Protein AF-A0A1X7IQ53-F1 (afdb_monomer_lite)

Secondary structure (DSSP, 8-state):
------------PPPPP-------PPP-----PPP-PPPP---------------------THHHHHHHHHHHHHHHHHTT--TT-----EETTEEGGG-SSSSTT-HHHHHHSPPHHHHHHHHHHHHHHHHHHHHHHHT--EEEES-SSEEEEEEPTTSSEEEEEEEE--EEEESS----HHHHHHHHHHHHHHHHHTT-EEEEETT-GGG--SHHHHHHHHHHHS-SSGGG-SEEEEEEEE-SSSEEEEEEEEE-GGG-SSSHHHHHHHHHHHHH-S-SSEEEEEEEEEEE--GGGHHHHHHHHTTTTT-PPPP-

pLDDT: mean 79.31, std 23.59, range [27.45, 98.38]

Sequence (317 aa):
MRDDTSPAHDDEAPGIPDYGTPGGTPPRVGGPAYGSPRQARTVSDAPGQALETEPGDDEGGLAGFLDAVQDRAQAVLSDLGIGPDDDLPTVSDGVDWSLYPGTRAGDAEFVLAALSQEEVIERNEALLARLRDAITPQFGLSWGLFGEIPRIDSELNDWGGESLLETCTTGTWRSTAKLTNPLVKMQLVDLVTGLLQAEGFHDVTLRNDPAHASGAAALAAVEHEFGGMTLRDQVVWSLVARESVHSRSEFELTIIELKHDRTGRFLEAARARAELRGGPMSSVDLEIVSRGTLPAELEDEFRDRARRYDDREPPAP

Radius of gyration: 29.45 Å; chains: 1; bounding box: 104×83×60 Å

Structure (mmCIF, N/CA/C/O backbone):
data_AF-A0A1X7IQ53-F1
#
_entry.id   AF-A0A1X7IQ53-F1
#
loop_
_atom_site.group_PDB
_atom_site.id
_atom_site.type_symbol
_atom_site.label_atom_id
_atom_site.label_alt_id
_atom_site.label_comp_id
_atom_site.label_asym_id
_atom_site.label_entity_id
_atom_site.label_seq_id
_atom_site.pdbx_PDB_ins_code
_atom_site.Cartn_x
_atom_site.Cartn_y
_atom_site.Cartn_z
_atom_site.occupancy
_atom_site.B_iso_or_equiv
_atom_site.auth_seq_id
_atom_site.auth_comp_id
_atom_site.auth_asym_id
_atom_site.auth_atom_id
_atom_site.pdbx_PDB_model_num
ATOM 1 N N . MET A 1 1 ? -63.880 -38.809 10.564 1.00 40.03 1 MET A N 1
ATOM 2 C CA . MET A 1 1 ? -63.386 -39.550 9.383 1.00 40.03 1 MET A CA 1
ATOM 3 C C . MET A 1 1 ? -62.248 -38.700 8.835 1.00 40.03 1 MET A C 1
ATOM 5 O O . MET A 1 1 ? -62.552 -37.577 8.466 1.00 40.03 1 MET A O 1
ATOM 9 N N . ARG A 1 2 ? -60.967 -38.979 9.148 1.00 38.56 2 ARG A N 1
ATOM 10 C CA . ARG A 1 2 ? -60.080 -40.039 8.584 1.00 38.56 2 ARG A CA 1
ATOM 11 C C . ARG A 1 2 ? -59.989 -39.898 7.057 1.00 38.56 2 ARG A C 1
ATOM 13 O O . ARG A 1 2 ? -61.052 -39.844 6.453 1.00 38.56 2 ARG A O 1
ATOM 20 N N . ASP A 1 3 ? -58.847 -39.755 6.386 1.00 45.34 3 ASP A N 1
ATOM 21 C CA . ASP A 1 3 ? -57.417 -40.066 6.633 1.00 45.34 3 ASP A CA 1
ATOM 22 C C . ASP A 1 3 ? -56.559 -38.932 6.006 1.00 45.34 3 ASP A C 1
ATOM 24 O O . ASP A 1 3 ? -57.050 -38.235 5.122 1.00 45.34 3 ASP A O 1
ATOM 28 N N . ASP A 1 4 ? -55.381 -38.516 6.480 1.00 45.44 4 ASP A N 1
ATOM 29 C CA . ASP A 1 4 ? -54.102 -39.199 6.764 1.00 45.44 4 ASP A CA 1
ATOM 30 C C . ASP A 1 4 ? -53.407 -39.787 5.522 1.00 45.44 4 ASP A C 1
ATOM 32 O O . ASP A 1 4 ? -53.861 -40.789 4.978 1.00 45.44 4 ASP A O 1
ATOM 36 N N . THR A 1 5 ? -52.326 -39.141 5.057 1.00 54.09 5 THR A N 1
ATOM 37 C CA . THR A 1 5 ? -51.072 -39.773 4.581 1.00 54.09 5 THR A CA 1
ATOM 38 C C . THR A 1 5 ? -50.101 -38.735 4.006 1.00 54.09 5 THR A C 1
ATOM 40 O O . THR A 1 5 ? -50.242 -38.246 2.886 1.00 54.09 5 THR A O 1
ATOM 43 N N . SER A 1 6 ? -49.070 -38.435 4.795 1.00 47.47 6 SER A N 1
ATOM 44 C CA . SER A 1 6 ? -47.770 -37.940 4.327 1.00 47.47 6 SER A CA 1
ATOM 45 C C . SER A 1 6 ? -46.993 -39.050 3.603 1.00 47.47 6 SER A C 1
ATOM 47 O O . SER A 1 6 ? -47.206 -40.228 3.900 1.00 47.47 6 SER A O 1
ATOM 49 N N . PRO A 1 7 ? -45.973 -38.697 2.805 1.00 58.66 7 PRO A N 1
ATOM 50 C CA . PRO A 1 7 ? -44.750 -39.482 2.765 1.00 58.66 7 PRO A CA 1
ATOM 51 C C . PRO A 1 7 ? -43.566 -38.687 3.325 1.00 58.66 7 PRO A C 1
ATOM 53 O O . PRO A 1 7 ? -43.337 -37.526 2.987 1.00 58.66 7 PRO A O 1
ATOM 56 N N . ALA A 1 8 ? -42.845 -39.366 4.213 1.00 42.28 8 ALA A N 1
ATOM 57 C CA . ALA A 1 8 ? -41.529 -39.011 4.709 1.00 42.28 8 ALA A CA 1
ATOM 58 C C . ALA A 1 8 ? -40.503 -39.024 3.566 1.00 42.28 8 ALA A C 1
ATOM 60 O O . ALA A 1 8 ? -40.549 -39.901 2.705 1.00 42.28 8 ALA A O 1
ATOM 61 N N . HIS A 1 9 ? -39.570 -38.074 3.593 1.00 43.56 9 HIS A N 1
ATOM 62 C CA . HIS A 1 9 ? -38.286 -38.216 2.923 1.00 43.56 9 HIS A CA 1
ATOM 63 C C . HIS A 1 9 ? -37.199 -38.209 3.989 1.00 43.56 9 HIS A C 1
ATOM 65 O O . HIS A 1 9 ? -37.160 -37.320 4.839 1.00 43.56 9 HIS A O 1
ATOM 71 N N . ASP A 1 10 ? -36.408 -39.273 3.938 1.00 44.69 10 ASP A N 1
ATOM 72 C CA . ASP A 1 10 ? -35.379 -39.653 4.884 1.00 44.69 10 ASP A CA 1
ATOM 73 C C . ASP A 1 10 ? -34.223 -38.651 4.952 1.00 44.69 10 ASP A C 1
ATOM 75 O O . ASP A 1 10 ? -33.751 -38.123 3.942 1.00 44.69 10 ASP A O 1
ATOM 79 N N . ASP A 1 11 ? -33.771 -38.452 6.189 1.00 43.00 11 ASP A N 1
ATOM 80 C CA . ASP A 1 11 ? -32.468 -37.928 6.568 1.00 43.00 11 ASP A CA 1
ATOM 81 C C . ASP A 1 11 ? -31.350 -38.803 5.982 1.00 43.00 11 ASP A C 1
ATOM 83 O O . ASP A 1 11 ? -31.200 -39.968 6.355 1.00 43.00 11 ASP A O 1
ATOM 87 N N . GLU A 1 12 ? -30.491 -38.220 5.149 1.00 39.28 12 GLU A N 1
ATOM 88 C CA . GLU A 1 12 ? -29.161 -38.768 4.886 1.00 39.28 12 GLU A CA 1
ATOM 89 C C . GLU A 1 12 ? -28.129 -37.657 5.103 1.00 39.28 12 GLU A C 1
ATOM 91 O O . GLU A 1 12 ? -27.833 -36.836 4.234 1.00 39.28 12 GLU A O 1
ATOM 96 N N . ALA A 1 13 ? -27.631 -37.584 6.338 1.00 43.84 13 ALA A N 1
ATOM 97 C CA . ALA A 1 13 ? -26.520 -36.724 6.712 1.00 43.84 13 ALA A CA 1
ATOM 98 C C . ALA A 1 13 ? -25.220 -37.264 6.082 1.00 43.84 13 ALA A C 1
ATOM 100 O O . ALA A 1 13 ? -24.880 -38.429 6.308 1.00 43.84 13 ALA A O 1
ATOM 101 N N . PRO A 1 14 ? -24.451 -36.455 5.332 1.00 48.00 14 PRO A N 1
ATOM 102 C CA . PRO A 1 14 ? -23.149 -36.882 4.840 1.00 48.00 14 PRO A CA 1
ATOM 103 C C . PRO A 1 14 ? -22.160 -37.021 6.007 1.00 48.00 14 PRO A C 1
ATOM 105 O O . PRO A 1 14 ? -21.939 -36.088 6.781 1.00 48.00 14 PRO A O 1
ATOM 108 N N . GLY A 1 15 ? -21.582 -38.218 6.130 1.00 37.12 15 GLY A N 1
ATOM 109 C CA . GLY A 1 15 ? -20.617 -38.587 7.160 1.00 37.12 15 GLY A CA 1
ATOM 110 C C . GLY A 1 15 ? -19.381 -37.685 7.168 1.00 37.12 15 GLY A C 1
ATOM 111 O O . GLY A 1 15 ? -18.729 -37.476 6.147 1.00 37.12 15 GLY A O 1
ATOM 112 N N . ILE A 1 16 ? -19.061 -37.175 8.355 1.00 42.59 16 ILE A N 1
ATOM 113 C CA . ILE A 1 16 ? -17.851 -36.407 8.646 1.00 42.59 16 ILE A CA 1
ATOM 114 C C . ILE A 1 16 ? -16.653 -37.374 8.636 1.00 42.59 16 ILE A C 1
ATOM 116 O O . ILE A 1 16 ? -16.686 -38.362 9.374 1.00 42.59 16 ILE A O 1
ATOM 120 N N . PRO A 1 17 ? -15.593 -37.127 7.847 1.00 42.59 17 PRO A N 1
ATOM 121 C CA . PRO A 1 17 ? -14.368 -37.907 7.947 1.00 42.59 17 PRO A CA 1
ATOM 122 C C . PRO A 1 17 ? -13.623 -37.598 9.255 1.00 42.59 17 PRO A C 1
ATOM 124 O O . PRO A 1 17 ? -13.268 -36.455 9.545 1.00 42.59 17 PRO A O 1
ATOM 127 N N . ASP A 1 18 ? -13.397 -38.661 10.026 1.00 38.88 18 ASP A N 1
ATOM 128 C CA . ASP A 1 18 ? -12.567 -38.731 11.227 1.00 38.88 18 ASP A CA 1
ATOM 129 C C . ASP A 1 18 ? -11.087 -38.549 10.851 1.00 38.88 18 ASP A C 1
ATOM 131 O O . ASP A 1 18 ? -10.442 -39.460 10.324 1.00 38.88 18 ASP A O 1
ATOM 135 N N . TYR A 1 19 ? -10.553 -37.348 11.077 1.00 44.59 19 TYR A N 1
ATOM 136 C CA . TYR A 1 19 ? -9.120 -37.084 10.987 1.00 44.59 19 TYR A CA 1
ATOM 137 C C . TYR A 1 19 ? -8.514 -37.154 12.385 1.00 44.59 19 TYR A C 1
ATOM 139 O O . TYR A 1 19 ? -8.644 -36.240 13.200 1.00 44.59 19 TYR A O 1
ATOM 147 N N . GLY A 1 20 ? -7.852 -38.281 12.639 1.00 33.09 20 GLY A N 1
ATOM 148 C CA . GLY A 1 20 ? -7.190 -38.589 13.893 1.00 33.09 20 GLY A CA 1
ATOM 149 C C . GLY A 1 20 ? -6.119 -37.575 14.297 1.00 33.09 20 GLY A C 1
ATOM 150 O O . GLY A 1 20 ? -5.392 -37.018 13.478 1.00 33.09 20 GLY A O 1
ATOM 151 N N . THR A 1 21 ? -6.015 -37.395 15.607 1.00 39.34 21 THR A N 1
ATOM 152 C CA . THR A 1 21 ? -5.023 -36.593 16.320 1.00 39.34 21 THR A CA 1
ATOM 153 C C . THR A 1 21 ? -3.637 -37.250 16.285 1.00 39.34 21 THR A C 1
ATOM 155 O O . THR A 1 21 ? -3.485 -38.350 16.823 1.00 39.34 21 THR A O 1
ATOM 158 N N . PRO A 1 22 ? -2.582 -36.573 15.795 1.00 41.97 22 PRO A N 1
ATOM 159 C CA . PRO A 1 22 ? -1.209 -36.950 16.097 1.00 41.97 22 PRO A CA 1
ATOM 160 C C . PRO A 1 22 ? -0.656 -36.006 17.169 1.00 41.97 22 PRO A C 1
ATOM 162 O O . PRO A 1 22 ? -0.272 -34.868 16.905 1.00 41.97 22 PRO A O 1
ATOM 165 N N . GLY A 1 23 ? -0.618 -36.500 18.406 1.00 33.19 23 GLY A N 1
ATOM 166 C CA . GLY A 1 23 ? 0.230 -35.946 19.452 1.00 33.19 23 GLY A CA 1
ATOM 167 C C . GLY A 1 23 ? 1.696 -36.271 19.164 1.00 33.19 23 GLY A C 1
ATOM 168 O O . GLY A 1 23 ? 2.040 -37.414 18.872 1.00 33.19 23 GLY A O 1
ATOM 169 N N . GLY A 1 24 ? 2.564 -35.269 19.266 1.00 33.00 24 GLY A N 1
ATOM 170 C CA . GLY A 1 24 ? 4.005 -35.452 19.140 1.00 33.00 24 GLY A CA 1
ATOM 171 C C . GLY A 1 24 ? 4.744 -34.126 19.221 1.00 33.00 24 GLY A C 1
ATOM 172 O O . GLY A 1 24 ? 4.886 -33.429 18.225 1.00 33.00 24 GLY A O 1
ATOM 173 N N . THR A 1 25 ? 5.211 -33.773 20.415 1.00 37.38 25 THR A N 1
ATOM 174 C CA . THR A 1 25 ? 6.108 -32.636 20.653 1.00 37.38 25 THR A CA 1
ATOM 175 C C . THR A 1 25 ? 7.487 -32.940 20.055 1.00 37.38 25 THR A C 1
ATOM 177 O O . THR A 1 25 ? 8.111 -33.911 20.494 1.00 37.38 25 THR A O 1
ATOM 180 N N . PRO A 1 26 ? 8.021 -32.147 19.108 1.00 44.09 26 PRO A N 1
ATOM 181 C CA . PRO A 1 26 ? 9.407 -32.304 18.693 1.00 44.09 26 PRO A CA 1
ATOM 182 C C . PRO A 1 26 ? 10.374 -31.665 19.716 1.00 44.09 26 PRO A C 1
ATOM 184 O O . PRO A 1 26 ? 10.038 -30.671 20.369 1.00 44.09 26 PRO A O 1
ATOM 187 N N . PRO A 1 27 ? 11.576 -32.242 19.896 1.00 36.31 27 PRO A N 1
ATOM 188 C CA . PRO A 1 27 ? 12.538 -31.833 20.914 1.00 36.31 27 PRO A CA 1
ATOM 189 C C . PRO A 1 27 ? 13.219 -30.495 20.592 1.00 36.31 27 PRO A C 1
ATOM 191 O O . PRO A 1 27 ? 13.555 -30.200 19.447 1.00 36.31 27 PRO A O 1
ATOM 194 N N . ARG A 1 28 ? 13.497 -29.716 21.648 1.00 33.28 28 ARG A N 1
ATOM 195 C CA . ARG A 1 28 ? 14.383 -28.542 21.618 1.00 33.28 28 ARG A CA 1
ATOM 196 C C . ARG A 1 28 ? 15.786 -28.960 21.172 1.00 33.28 28 ARG A C 1
ATOM 198 O O . ARG A 1 28 ? 16.499 -29.618 21.927 1.00 33.28 28 ARG A O 1
ATOM 205 N N . VAL A 1 29 ? 16.192 -28.517 19.988 1.00 35.97 29 VAL A N 1
ATOM 206 C CA . VAL A 1 29 ? 17.592 -28.533 19.554 1.00 35.97 29 VAL A CA 1
ATOM 207 C C . VAL A 1 29 ? 18.213 -27.195 19.939 1.00 35.97 29 VAL A C 1
ATOM 209 O O . VAL A 1 29 ? 17.756 -26.138 19.512 1.00 35.97 29 VAL A O 1
ATOM 212 N N . GLY A 1 30 ? 19.213 -27.254 20.816 1.00 29.84 30 GLY A N 1
ATOM 213 C CA . GLY A 1 30 ? 20.001 -26.109 21.251 1.00 29.84 30 GLY A CA 1
ATOM 214 C C . GLY A 1 30 ? 21.278 -25.929 20.432 1.00 29.84 30 GLY A C 1
ATOM 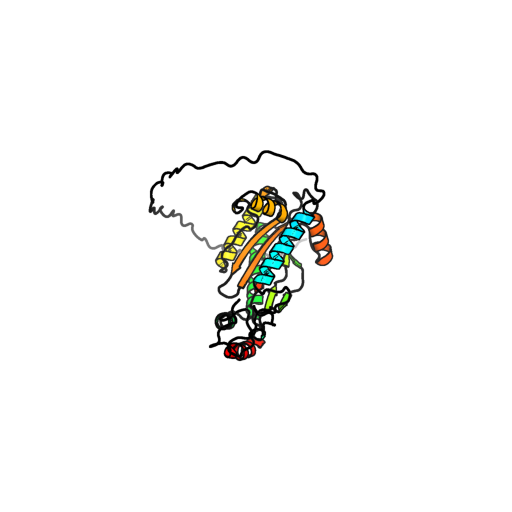215 O O . GLY A 1 30 ? 21.874 -26.898 19.967 1.00 29.84 30 GLY A O 1
ATOM 216 N N . GLY A 1 31 ? 21.718 -24.674 20.348 1.00 28.36 31 GLY A N 1
ATOM 217 C CA . GLY A 1 31 ? 23.075 -24.262 19.987 1.00 28.36 31 GLY A CA 1
ATOM 218 C C . GLY A 1 31 ? 23.109 -22.851 19.377 1.00 28.36 31 GLY A C 1
ATOM 219 O O . GLY A 1 31 ? 22.110 -22.437 18.798 1.00 28.36 31 GLY A O 1
ATOM 220 N N . PRO A 1 32 ? 24.237 -22.120 19.424 1.00 35.44 32 PRO A N 1
ATOM 221 C CA . PRO A 1 32 ? 25.264 -22.046 20.458 1.00 35.44 32 PRO A CA 1
ATOM 222 C C . PRO A 1 32 ? 25.208 -20.708 21.226 1.00 35.44 32 PRO A C 1
ATOM 224 O O . PRO A 1 32 ? 24.839 -19.660 20.701 1.00 35.44 32 PRO A O 1
ATOM 227 N N . ALA A 1 33 ? 25.643 -20.748 22.484 1.00 32.28 33 ALA A N 1
ATOM 228 C CA . ALA A 1 33 ? 25.953 -19.565 23.273 1.00 32.28 33 ALA A CA 1
ATOM 229 C C . ALA A 1 33 ? 27.280 -18.953 22.794 1.00 32.28 33 ALA A C 1
ATOM 231 O O . ALA A 1 33 ? 28.315 -19.618 22.854 1.00 32.28 33 ALA A O 1
ATOM 232 N N . TYR A 1 34 ? 27.261 -17.687 22.377 1.00 34.66 34 TYR A N 1
ATOM 233 C CA . TYR A 1 34 ? 28.472 -16.874 22.259 1.00 34.66 34 TYR A CA 1
ATOM 234 C C . TYR A 1 34 ? 28.563 -15.891 23.426 1.00 34.66 34 TYR A C 1
ATOM 236 O O . TYR A 1 34 ? 27.590 -15.251 23.819 1.00 34.66 34 TYR A O 1
ATOM 244 N N . GLY A 1 35 ? 29.748 -15.874 24.031 1.00 31.47 35 GLY A N 1
ATOM 245 C CA . GLY A 1 35 ? 30.027 -15.293 25.333 1.00 31.47 35 GLY A CA 1
ATOM 246 C C . GLY A 1 35 ? 30.229 -13.778 25.354 1.00 31.47 35 GLY A C 1
ATOM 247 O O . GLY A 1 35 ? 30.802 -13.201 24.441 1.00 31.47 35 GLY A O 1
ATOM 248 N N . SER A 1 36 ? 29.799 -13.215 26.484 1.00 33.09 36 SER A N 1
ATOM 249 C CA . SER A 1 36 ? 30.524 -12.336 27.417 1.00 33.09 36 SER A CA 1
ATOM 250 C C . SER A 1 36 ? 31.151 -10.998 26.958 1.00 33.09 36 SER A C 1
ATOM 252 O O . SER A 1 36 ? 31.597 -10.824 25.830 1.00 33.09 36 SER A O 1
ATOM 254 N N . PRO A 1 37 ? 31.195 -10.015 27.882 1.00 31.98 37 PRO A N 1
ATOM 255 C CA . PRO A 1 37 ? 31.095 -8.591 27.581 1.00 31.98 37 PRO A CA 1
ATOM 256 C C . PRO A 1 37 ? 32.462 -7.933 27.368 1.00 31.98 37 PRO A C 1
ATOM 258 O O . PRO A 1 37 ? 33.433 -8.252 28.057 1.00 31.98 37 PRO A O 1
ATOM 261 N N . ARG A 1 38 ? 32.532 -6.935 26.479 1.00 29.03 38 ARG A N 1
ATOM 262 C CA . ARG A 1 38 ? 33.675 -6.016 26.448 1.00 29.03 38 ARG A CA 1
ATOM 263 C C . ARG A 1 38 ? 33.462 -4.871 27.431 1.00 29.03 38 ARG A C 1
ATOM 265 O O . ARG A 1 38 ? 32.500 -4.117 27.345 1.00 29.03 38 ARG A O 1
ATOM 272 N N . GLN A 1 39 ? 34.402 -4.799 28.366 1.00 30.09 39 GLN A N 1
ATOM 273 C CA . GLN A 1 39 ? 34.578 -3.746 29.351 1.00 30.09 39 GLN A CA 1
ATOM 274 C C . GLN A 1 39 ? 34.923 -2.395 28.718 1.00 30.09 39 GLN A C 1
ATOM 276 O O . GLN A 1 39 ? 35.483 -2.302 27.625 1.00 30.09 39 GLN A O 1
ATOM 281 N N . ALA A 1 40 ? 34.603 -1.371 29.504 1.00 29.61 40 ALA A N 1
ATOM 282 C CA . ALA A 1 40 ? 34.841 0.043 29.305 1.00 29.61 40 ALA A CA 1
ATOM 283 C C . ALA A 1 40 ? 36.289 0.406 28.939 1.00 29.61 40 ALA A C 1
ATOM 285 O O . ALA A 1 40 ? 37.254 -0.132 29.483 1.00 29.61 40 ALA A O 1
ATOM 286 N N . ARG A 1 41 ? 36.418 1.437 28.100 1.00 28.17 41 ARG A N 1
ATOM 287 C CA . ARG A 1 41 ? 37.576 2.331 28.091 1.00 28.17 41 ARG A CA 1
ATOM 288 C C . ARG A 1 41 ? 37.103 3.743 28.405 1.00 28.17 41 ARG A C 1
ATOM 290 O O . ARG A 1 41 ? 36.504 4.411 27.574 1.00 28.17 41 ARG A O 1
ATOM 297 N N . THR A 1 42 ? 37.392 4.164 29.626 1.00 31.62 42 THR A N 1
ATOM 298 C CA . THR A 1 42 ? 37.561 5.560 30.021 1.00 31.62 42 THR A CA 1
ATOM 299 C C . THR A 1 42 ? 38.809 6.128 29.347 1.00 31.62 42 THR A C 1
ATOM 301 O O . THR A 1 42 ? 39.878 5.527 29.467 1.00 31.62 42 THR A O 1
ATOM 304 N N . VAL A 1 43 ? 38.700 7.299 28.721 1.00 32.53 43 VAL A N 1
ATOM 305 C CA . VAL A 1 43 ? 39.807 8.258 28.614 1.00 32.53 43 VAL A CA 1
ATOM 306 C C . VAL A 1 43 ? 39.243 9.640 28.929 1.00 32.53 43 VAL A C 1
ATOM 308 O O . VAL A 1 43 ? 38.193 10.028 28.424 1.00 32.53 43 VAL A O 1
ATOM 311 N N . SER A 1 44 ? 39.943 10.289 29.850 1.00 30.92 44 SER A N 1
ATOM 312 C CA . SER A 1 44 ? 39.666 11.553 30.519 1.00 30.92 44 SER A CA 1
ATOM 313 C C . SER A 1 44 ? 40.307 12.732 29.776 1.00 30.92 44 SER A C 1
ATOM 315 O O . SER A 1 44 ? 41.285 12.538 29.057 1.00 30.92 44 SER A O 1
ATOM 317 N N . ASP A 1 45 ? 39.780 13.922 30.073 1.00 27.45 45 ASP A N 1
ATOM 318 C CA . ASP A 1 45 ? 40.401 15.259 30.075 1.00 27.45 45 ASP A CA 1
ATOM 319 C C . ASP A 1 45 ? 40.881 15.914 28.769 1.00 27.45 45 ASP A C 1
ATOM 321 O O . ASP A 1 45 ? 41.915 15.561 28.207 1.00 27.45 45 ASP A O 1
ATOM 325 N N . ALA A 1 46 ? 40.218 17.016 28.384 1.00 28.97 46 ALA A N 1
ATOM 326 C CA . ALA A 1 46 ? 40.628 18.403 28.708 1.00 28.97 46 ALA A CA 1
ATOM 327 C C . ALA A 1 46 ? 39.828 19.430 27.854 1.00 28.97 46 ALA A C 1
ATOM 329 O O . ALA A 1 46 ? 39.187 19.043 26.880 1.00 28.97 46 ALA A O 1
ATOM 330 N N . PRO A 1 47 ? 39.938 20.750 28.101 1.00 36.31 47 PRO A N 1
ATOM 331 C CA . PRO A 1 47 ? 39.451 21.494 29.257 1.00 36.31 47 PRO A CA 1
ATOM 332 C C . PRO A 1 47 ? 38.330 22.484 28.869 1.00 36.31 47 PRO A C 1
ATOM 334 O O . PRO A 1 47 ? 38.125 22.818 27.704 1.00 36.31 47 PRO A O 1
ATOM 337 N N . GLY A 1 48 ? 37.612 22.970 29.883 1.00 32.28 48 GLY A N 1
ATOM 338 C CA . GLY A 1 48 ? 36.521 23.924 29.728 1.00 32.28 48 GLY A CA 1
ATOM 339 C C . GLY A 1 48 ? 36.956 25.300 29.223 1.00 32.28 48 GLY A C 1
ATOM 340 O O . GLY A 1 48 ? 38.019 25.812 29.576 1.00 32.28 48 GLY A O 1
ATOM 341 N N . GLN A 1 49 ? 36.067 25.924 28.457 1.00 31.08 49 GLN A N 1
ATOM 342 C CA . GLN A 1 49 ? 36.001 27.373 28.351 1.00 31.08 49 GLN A CA 1
ATOM 343 C C . GLN A 1 49 ? 34.653 27.831 28.893 1.00 31.08 49 GLN A C 1
ATOM 345 O O . GLN A 1 49 ? 33.593 27.474 28.385 1.00 31.08 49 GLN A O 1
ATOM 350 N N . ALA A 1 50 ? 34.742 28.579 29.987 1.00 31.00 50 ALA A N 1
ATOM 351 C CA . ALA A 1 50 ? 33.665 29.369 30.537 1.00 31.00 50 ALA A CA 1
ATOM 352 C C . ALA A 1 50 ? 33.358 30.528 29.581 1.00 31.00 50 ALA A C 1
ATOM 354 O O . ALA A 1 50 ? 34.270 31.236 29.154 1.00 31.00 50 ALA A O 1
ATOM 355 N N . LEU A 1 51 ? 32.079 30.735 29.291 1.00 32.97 51 LEU A N 1
ATOM 356 C CA . LEU A 1 51 ? 31.559 31.993 28.773 1.00 32.97 51 LEU A CA 1
ATOM 357 C C . LEU A 1 51 ? 30.483 32.454 29.754 1.00 32.97 51 LEU A C 1
ATOM 359 O O . LEU A 1 51 ? 29.356 31.965 29.738 1.00 32.97 51 LEU A O 1
ATOM 363 N N . GLU A 1 52 ? 30.877 33.349 30.656 1.00 30.55 52 GLU A N 1
ATOM 364 C CA . GLU A 1 52 ? 29.955 34.160 31.444 1.00 30.55 52 GLU A CA 1
ATOM 365 C C . GLU A 1 52 ? 29.626 35.445 30.664 1.00 30.55 52 GLU A C 1
ATOM 367 O O . GLU A 1 52 ? 30.535 36.202 30.335 1.00 30.55 52 GLU A O 1
ATOM 372 N N . THR A 1 5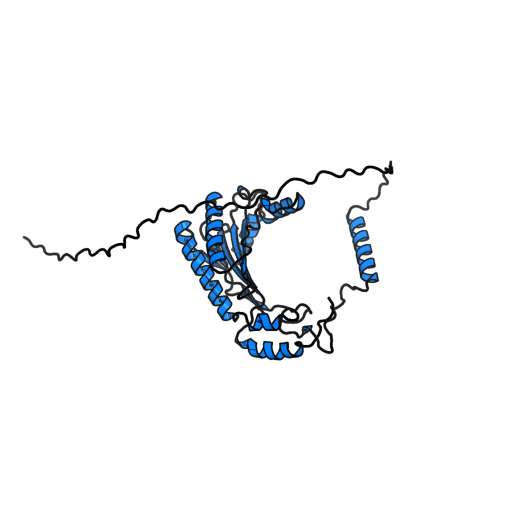3 ? 28.316 35.647 30.441 1.00 33.59 53 THR A N 1
ATOM 373 C CA . THR A 1 53 ? 27.527 36.910 30.398 1.00 33.59 53 THR A CA 1
ATOM 374 C C . THR A 1 53 ? 27.905 38.000 29.373 1.00 33.59 53 THR A C 1
ATOM 376 O O . THR A 1 53 ? 29.061 38.347 29.201 1.00 33.59 53 THR A O 1
ATOM 379 N N . GLU A 1 54 ? 26.965 38.586 28.622 1.00 31.95 54 GLU A N 1
ATOM 380 C CA . GLU A 1 54 ? 25.816 39.400 29.078 1.00 31.95 54 GLU A CA 1
ATOM 381 C C . GLU A 1 54 ? 24.626 39.376 28.077 1.00 31.95 54 GLU A C 1
ATOM 383 O O . GLU A 1 54 ? 24.825 39.037 26.908 1.00 31.95 54 GLU A O 1
ATOM 388 N N . PRO A 1 55 ? 23.394 39.747 28.497 1.00 39.22 55 PRO A N 1
ATOM 389 C CA . PRO A 1 55 ? 22.207 39.744 27.647 1.00 39.22 55 PRO A CA 1
ATOM 390 C C . PRO A 1 55 ? 22.090 41.064 26.870 1.00 39.22 55 PRO A C 1
ATOM 392 O O . PRO A 1 55 ? 21.844 42.120 27.449 1.00 39.22 55 PRO A O 1
ATOM 395 N N . GLY A 1 56 ? 22.270 40.998 25.553 1.00 32.91 56 GLY A N 1
ATOM 396 C CA . GLY A 1 56 ? 21.888 42.069 24.637 1.00 32.91 56 GLY A CA 1
ATOM 397 C C . GLY A 1 56 ? 20.457 41.850 24.163 1.00 32.91 56 GLY A C 1
ATOM 398 O O . GLY A 1 56 ? 20.148 40.794 23.614 1.00 32.91 56 GLY A O 1
ATOM 399 N N . ASP A 1 57 ? 19.599 42.835 24.407 1.00 46.78 57 ASP A N 1
ATOM 400 C CA . ASP A 1 57 ? 18.282 42.954 23.793 1.00 46.78 57 ASP A CA 1
ATOM 401 C C . ASP A 1 57 ? 18.433 42.996 22.263 1.00 46.78 57 ASP A C 1
ATOM 403 O O . ASP A 1 57 ? 18.866 44.007 21.719 1.00 46.78 57 ASP A O 1
ATOM 407 N N . ASP A 1 58 ? 18.068 41.915 21.572 1.00 42.38 58 ASP A N 1
ATOM 408 C CA . ASP A 1 58 ? 17.841 41.927 20.126 1.00 42.38 58 ASP A CA 1
ATOM 409 C C . ASP A 1 58 ? 16.500 41.242 19.831 1.00 42.38 58 ASP A C 1
ATOM 411 O O . ASP A 1 58 ? 16.336 40.024 19.949 1.00 42.38 58 ASP A O 1
ATOM 415 N N . GLU A 1 59 ? 15.517 42.056 19.439 1.00 44.50 59 GLU A N 1
ATOM 416 C CA . GLU A 1 59 ? 14.252 41.647 18.821 1.00 44.50 59 GLU A CA 1
ATOM 417 C C . GLU A 1 59 ? 14.504 41.077 17.410 1.00 44.50 59 GLU A C 1
ATOM 419 O O . GLU A 1 59 ? 14.049 41.599 16.397 1.00 44.50 59 GLU A O 1
ATOM 424 N N . GLY A 1 60 ? 15.243 39.973 17.347 1.00 45.28 60 GLY A N 1
ATOM 425 C CA . GLY A 1 60 ? 15.494 39.170 16.154 1.00 45.28 60 GLY A CA 1
ATOM 426 C C . GLY A 1 60 ? 15.182 37.708 16.447 1.00 45.28 60 GLY A C 1
ATOM 427 O O . GLY A 1 60 ? 16.041 36.841 16.311 1.00 45.28 60 GLY A O 1
ATOM 428 N N . GLY A 1 61 ? 13.968 37.442 16.945 1.00 43.41 61 GLY A N 1
ATOM 429 C CA . GLY A 1 61 ? 13.495 36.097 17.284 1.00 43.41 61 GLY A CA 1
ATOM 430 C C . GLY A 1 61 ? 13.606 35.124 16.108 1.00 43.41 61 GLY A C 1
ATOM 431 O O . GLY A 1 61 ? 13.680 35.566 14.969 1.00 43.41 61 GLY A O 1
ATOM 432 N N . LEU A 1 62 ? 13.607 33.818 16.415 1.00 48.00 62 LEU A N 1
ATOM 433 C CA . LEU A 1 62 ? 13.686 32.611 15.560 1.00 48.00 62 LEU A CA 1
ATOM 434 C C . LEU A 1 62 ? 13.620 32.797 14.025 1.00 48.00 62 LEU A C 1
ATOM 436 O O . LEU A 1 62 ? 14.413 32.186 13.324 1.00 48.00 62 LEU A O 1
ATOM 440 N N . ALA A 1 63 ? 12.717 33.628 13.505 1.00 47.72 63 ALA A N 1
ATOM 441 C CA . ALA A 1 63 ? 12.666 34.070 12.112 1.00 47.72 63 ALA A CA 1
ATOM 442 C C . ALA A 1 63 ? 13.996 34.648 11.580 1.00 47.72 63 ALA A C 1
ATOM 444 O O . ALA A 1 63 ? 14.446 34.211 10.532 1.00 47.72 63 ALA A O 1
ATOM 445 N N . GLY A 1 64 ? 14.679 35.543 12.306 1.00 51.84 64 GLY A N 1
ATOM 446 C CA . GLY A 1 64 ? 15.970 36.099 11.863 1.00 51.84 64 GLY A CA 1
ATOM 447 C C . GLY A 1 64 ? 17.103 35.065 11.865 1.00 51.84 64 GLY A C 1
ATOM 448 O O . GLY A 1 64 ? 18.013 35.119 11.041 1.00 51.84 64 GLY A O 1
ATOM 449 N N . PHE A 1 65 ? 17.020 34.075 12.760 1.00 58.69 65 PHE A N 1
ATOM 450 C CA . PHE A 1 65 ? 17.920 32.922 12.768 1.00 58.69 65 PHE A CA 1
ATOM 451 C C . PHE A 1 65 ? 17.622 31.962 11.607 1.00 58.69 65 PHE A C 1
ATOM 453 O O . PHE A 1 65 ? 18.555 31.471 10.979 1.00 58.69 65 PHE A O 1
ATOM 460 N N . LEU A 1 66 ? 16.346 31.714 11.296 1.00 59.22 66 LEU A N 1
ATOM 461 C CA . LEU A 1 66 ? 15.933 30.870 10.173 1.00 59.22 66 LEU A CA 1
ATOM 462 C C . LEU A 1 66 ? 16.287 31.508 8.825 1.00 59.22 66 LEU A C 1
ATOM 464 O O . LEU A 1 66 ? 16.841 30.806 7.987 1.00 59.22 66 LEU A O 1
ATOM 468 N N . ASP A 1 67 ? 16.093 32.818 8.661 1.00 59.53 67 ASP A N 1
ATOM 469 C CA . ASP A 1 67 ? 16.520 33.556 7.464 1.00 59.53 67 ASP A CA 1
ATOM 470 C C . ASP A 1 67 ? 18.043 33.502 7.299 1.00 59.53 67 ASP A C 1
ATOM 472 O O . ASP A 1 67 ? 18.536 33.177 6.226 1.00 59.53 67 ASP A O 1
ATOM 476 N N . ALA A 1 68 ? 18.817 33.703 8.372 1.00 63.34 68 ALA A N 1
ATOM 477 C CA . ALA A 1 68 ? 20.277 33.611 8.303 1.00 63.34 68 ALA A CA 1
ATOM 478 C C . ALA A 1 68 ? 20.782 32.183 8.014 1.00 63.34 68 ALA A C 1
ATOM 480 O O . ALA A 1 68 ? 21.814 32.004 7.362 1.00 63.34 68 ALA A O 1
ATOM 481 N N . VAL A 1 69 ? 20.080 31.154 8.500 1.00 66.62 69 VAL A N 1
ATOM 482 C CA . VAL A 1 69 ? 20.369 29.748 8.177 1.00 66.62 69 VAL A CA 1
ATOM 483 C C . VAL A 1 69 ? 20.007 29.446 6.725 1.00 66.62 69 VAL A C 1
ATOM 485 O O . VAL A 1 69 ? 20.776 28.769 6.046 1.00 66.62 69 VAL A O 1
ATOM 488 N N . GLN A 1 70 ? 18.888 29.976 6.236 1.00 64.50 70 GLN A N 1
ATOM 489 C CA . GLN A 1 70 ? 18.418 29.794 4.869 1.00 64.50 70 GLN A CA 1
ATOM 490 C C . GLN A 1 70 ? 19.315 30.522 3.863 1.00 64.50 70 GLN A C 1
ATOM 492 O O . GLN A 1 70 ? 19.744 29.901 2.897 1.00 64.50 70 GLN A O 1
ATOM 497 N N . ASP A 1 71 ? 19.719 31.762 4.134 1.00 65.56 71 ASP A N 1
ATOM 498 C CA . ASP A 1 71 ? 20.676 32.517 3.316 1.00 65.56 71 ASP A CA 1
ATOM 499 C C . ASP A 1 71 ? 22.042 31.830 3.265 1.00 65.56 71 ASP A C 1
ATOM 501 O O . ASP A 1 71 ? 22.703 31.795 2.227 1.00 65.56 71 ASP A O 1
ATOM 505 N N . ARG A 1 72 ? 22.475 31.232 4.380 1.00 61.88 72 ARG A N 1
ATOM 506 C CA . ARG A 1 72 ? 23.750 30.512 4.442 1.00 61.88 72 ARG A CA 1
ATOM 507 C C . ARG A 1 72 ? 23.680 29.148 3.759 1.00 61.88 72 ARG A C 1
ATOM 509 O O . ARG A 1 72 ? 24.659 28.753 3.134 1.00 61.88 72 ARG A O 1
ATOM 516 N N . ALA A 1 73 ? 22.546 28.455 3.835 1.00 57.41 73 ALA A N 1
ATOM 517 C CA . ALA A 1 73 ? 22.293 27.249 3.054 1.00 57.41 73 ALA A CA 1
ATOM 518 C C . ALA A 1 73 ? 22.245 27.577 1.555 1.00 57.41 73 ALA A C 1
ATOM 520 O O . ALA A 1 73 ? 22.920 26.918 0.772 1.00 57.41 73 ALA A O 1
ATOM 521 N N . GLN A 1 74 ? 21.559 28.655 1.170 1.00 55.75 74 GLN A N 1
ATOM 522 C CA . GLN A 1 74 ? 21.478 29.132 -0.208 1.00 55.75 74 GLN A CA 1
ATOM 523 C C . GLN A 1 74 ? 22.851 29.545 -0.748 1.00 55.75 74 GLN A C 1
ATOM 525 O O . GLN A 1 74 ? 23.180 29.234 -1.889 1.00 55.75 74 GLN A O 1
ATOM 530 N N . ALA A 1 75 ? 23.682 30.199 0.068 1.00 64.19 75 ALA A N 1
ATOM 531 C CA . ALA A 1 75 ? 25.041 30.571 -0.309 1.00 64.19 75 ALA A CA 1
ATOM 532 C C . ALA A 1 75 ? 25.940 29.342 -0.505 1.00 64.19 75 ALA A C 1
ATOM 534 O O . ALA A 1 75 ? 26.696 29.304 -1.466 1.00 64.19 75 ALA A O 1
ATOM 535 N N . VAL A 1 76 ? 25.827 28.321 0.354 1.00 62.88 76 VAL A N 1
ATOM 536 C CA . VAL A 1 76 ? 26.564 27.052 0.198 1.00 62.88 76 VAL A CA 1
ATOM 537 C C . VAL A 1 76 ? 26.094 26.286 -1.041 1.00 62.88 76 VAL A C 1
ATOM 539 O O . VAL A 1 76 ? 26.924 25.758 -1.771 1.00 62.88 76 VAL A O 1
ATOM 542 N N . LEU A 1 77 ? 24.789 26.260 -1.317 1.00 52.28 77 LEU A N 1
ATOM 543 C CA . LEU A 1 77 ? 24.224 25.629 -2.515 1.00 52.28 77 LEU A CA 1
ATOM 544 C C . LEU A 1 77 ? 24.631 26.369 -3.798 1.00 52.28 77 LEU A C 1
ATOM 546 O O . LEU A 1 77 ? 25.006 25.736 -4.780 1.00 52.28 77 LEU A O 1
ATOM 550 N N . SER A 1 78 ? 24.669 27.703 -3.762 1.00 52.19 78 SER A N 1
ATOM 551 C CA . SER A 1 78 ? 25.134 28.532 -4.882 1.00 52.19 78 SER A CA 1
ATOM 552 C C . SER A 1 78 ? 26.635 28.366 -5.145 1.00 52.19 78 SER A C 1
ATOM 554 O O . SER A 1 78 ? 27.053 28.344 -6.298 1.00 52.19 78 SER A O 1
ATOM 556 N N . ASP A 1 79 ? 27.448 28.213 -4.095 1.00 60.62 79 ASP A N 1
ATOM 557 C CA . ASP A 1 79 ? 28.895 27.962 -4.209 1.00 60.62 79 ASP A CA 1
ATOM 558 C C . ASP A 1 79 ? 29.194 26.541 -4.733 1.00 60.62 79 ASP A C 1
ATOM 560 O O . ASP A 1 79 ? 30.242 26.293 -5.326 1.00 60.62 79 ASP A O 1
ATOM 564 N N . LEU A 1 80 ? 28.234 25.618 -4.580 1.00 57.12 80 LEU A N 1
ATOM 565 C CA . LEU A 1 80 ? 28.228 24.287 -5.199 1.00 57.12 80 LEU A CA 1
ATOM 566 C C . LEU A 1 80 ? 27.638 24.276 -6.621 1.00 57.12 80 LEU A C 1
ATOM 568 O O . LEU A 1 80 ? 27.657 23.230 -7.265 1.00 57.12 80 LEU A O 1
ATOM 572 N N . GLY A 1 81 ? 27.147 25.416 -7.121 1.00 45.66 81 GLY A N 1
ATOM 573 C CA . GLY A 1 81 ? 26.534 25.526 -8.446 1.00 45.66 81 GLY A CA 1
ATOM 574 C C . GLY A 1 81 ? 25.171 24.843 -8.568 1.00 45.66 81 GLY A C 1
ATOM 575 O O . GLY A 1 81 ? 24.834 24.425 -9.664 1.00 45.66 81 GLY A O 1
ATOM 576 N N . ILE A 1 82 ? 24.428 24.705 -7.464 1.00 47.91 82 ILE A N 1
ATOM 577 C CA . ILE A 1 82 ? 23.082 24.118 -7.426 1.00 47.91 82 ILE A CA 1
ATOM 578 C C . ILE A 1 82 ? 22.073 25.262 -7.271 1.00 47.91 82 ILE A C 1
ATOM 580 O O . ILE A 1 82 ? 21.836 25.765 -6.167 1.00 47.91 82 ILE A O 1
ATOM 584 N N . GLY A 1 83 ? 21.517 25.720 -8.389 1.00 44.19 83 GLY A N 1
ATOM 585 C CA . GLY A 1 83 ? 20.391 26.644 -8.431 1.00 44.19 83 GLY A CA 1
ATOM 586 C C . GLY A 1 83 ? 19.058 25.943 -8.122 1.00 44.19 83 GLY A C 1
ATOM 587 O O . GLY A 1 83 ? 18.934 24.735 -8.302 1.00 44.19 83 GLY A O 1
ATOM 588 N N . PRO A 1 84 ? 18.027 26.684 -7.675 1.00 45.44 84 PRO A N 1
ATOM 589 C CA . PRO A 1 84 ? 16.693 26.129 -7.413 1.00 45.44 84 PRO A CA 1
ATOM 590 C C . PRO A 1 84 ? 15.937 25.666 -8.678 1.00 45.44 84 PRO A C 1
ATOM 592 O O . PRO A 1 84 ? 14.873 25.074 -8.535 1.00 45.44 84 PRO A O 1
ATOM 595 N N . ASP A 1 85 ? 16.493 25.915 -9.870 1.00 46.75 85 ASP A N 1
ATOM 596 C CA . ASP A 1 85 ? 15.940 25.575 -11.191 1.00 46.75 85 ASP A CA 1
ATOM 597 C C . ASP A 1 85 ? 16.942 24.787 -12.067 1.00 46.75 85 ASP A C 1
ATOM 599 O O . ASP A 1 85 ? 16.784 24.739 -13.286 1.00 46.75 85 ASP A O 1
ATOM 603 N N . ASP A 1 86 ? 18.008 24.210 -11.496 1.00 49.38 86 ASP A N 1
ATOM 604 C CA . ASP A 1 86 ? 18.909 23.377 -12.299 1.00 49.38 86 ASP A CA 1
ATOM 605 C C . ASP A 1 86 ? 18.228 22.032 -12.580 1.00 49.38 86 ASP A C 1
ATOM 607 O O . ASP A 1 86 ? 18.206 21.136 -11.733 1.00 49.38 86 ASP A O 1
ATOM 611 N N . ASP A 1 87 ? 17.647 21.921 -13.780 1.00 61.28 87 ASP A N 1
ATOM 612 C CA . ASP A 1 87 ? 17.249 20.653 -14.387 1.00 61.28 87 ASP A CA 1
ATOM 613 C C . ASP A 1 87 ? 18.392 19.651 -14.170 1.00 61.28 87 ASP A C 1
ATOM 615 O O . ASP A 1 87 ? 19.519 19.873 -14.632 1.00 61.28 87 ASP A O 1
ATOM 619 N N . LEU A 1 88 ? 18.116 18.563 -13.438 1.00 62.78 88 LEU A N 1
ATOM 620 C CA . LEU A 1 88 ? 19.072 17.467 -13.286 1.00 62.78 88 LEU A CA 1
ATOM 621 C C . LEU A 1 88 ? 19.590 17.092 -14.678 1.00 62.78 88 LEU A C 1
ATOM 623 O O . LEU A 1 88 ? 18.801 17.078 -15.627 1.00 62.78 88 LEU A O 1
ATOM 627 N N . PRO A 1 89 ? 20.890 16.795 -14.844 1.00 77.00 89 PRO A N 1
ATOM 628 C CA . PRO A 1 89 ? 21.395 16.394 -16.145 1.00 77.00 89 PRO A CA 1
ATOM 629 C C . PRO A 1 89 ? 20.582 15.187 -16.621 1.00 77.00 89 PRO A C 1
ATOM 631 O O . PRO A 1 89 ? 20.633 14.126 -16.015 1.00 77.00 89 PRO A O 1
ATOM 634 N N . THR A 1 90 ? 19.797 15.355 -17.685 1.00 83.44 90 THR A N 1
ATOM 635 C CA . THR A 1 90 ? 18.991 14.271 -18.267 1.00 83.44 90 THR A CA 1
ATOM 636 C C . THR A 1 90 ? 19.711 13.610 -19.434 1.00 83.44 90 THR A C 1
ATOM 638 O O . THR A 1 90 ? 19.410 12.481 -19.797 1.00 83.44 90 THR A O 1
ATOM 641 N N . VAL A 1 91 ? 20.703 14.276 -20.028 1.00 88.12 91 VAL A N 1
ATOM 642 C CA . VAL A 1 91 ? 21.428 13.771 -21.196 1.00 88.12 91 VAL A CA 1
ATOM 643 C C . VAL A 1 91 ? 22.782 13.203 -20.780 1.00 88.12 91 VAL A C 1
ATOM 645 O O . VAL A 1 91 ? 23.611 13.906 -20.208 1.00 88.12 91 VAL A O 1
ATOM 648 N N . SER A 1 92 ? 23.036 11.947 -21.142 1.00 88.00 92 SER A N 1
ATOM 649 C CA . SER A 1 92 ? 24.331 11.272 -20.985 1.00 88.00 92 SER A CA 1
ATOM 650 C C . SER A 1 92 ? 24.560 10.321 -22.158 1.00 88.00 92 SER A C 1
ATOM 652 O O . SER A 1 92 ? 23.606 9.806 -22.734 1.00 88.00 92 SER A O 1
ATOM 654 N N . ASP A 1 93 ? 25.812 10.137 -22.580 1.00 85.88 93 ASP A N 1
ATOM 655 C CA . ASP A 1 93 ? 26.195 9.269 -23.707 1.00 85.88 93 ASP A CA 1
ATOM 656 C C . ASP A 1 93 ? 25.422 9.504 -25.022 1.00 85.88 93 ASP A C 1
ATOM 658 O O . ASP A 1 93 ? 25.259 8.610 -25.863 1.00 85.88 93 ASP A O 1
ATOM 662 N N . GLY A 1 94 ? 24.969 10.744 -25.229 1.00 85.56 94 GLY A N 1
ATOM 663 C CA . GLY A 1 94 ? 24.208 11.149 -26.410 1.00 85.56 94 GLY A CA 1
ATOM 664 C C . GLY A 1 94 ? 22.759 10.655 -26.432 1.00 85.56 94 GLY A C 1
ATOM 665 O O . GLY A 1 94 ? 22.136 10.709 -27.492 1.00 85.56 94 GLY A O 1
ATOM 666 N N . VAL A 1 95 ? 22.227 10.184 -25.300 1.00 90.81 95 VAL A N 1
ATOM 667 C CA . VAL A 1 95 ? 20.811 9.845 -25.119 1.00 90.81 95 VAL A CA 1
ATOM 668 C C . VAL A 1 95 ? 20.193 10.709 -24.023 1.00 90.81 95 VAL A C 1
ATOM 670 O O . VAL A 1 95 ? 20.842 11.045 -23.036 1.00 90.81 95 VAL A O 1
ATOM 673 N N . ASP A 1 96 ? 18.935 11.084 -24.223 1.00 93.56 96 ASP A N 1
ATOM 674 C CA . ASP A 1 96 ? 18.132 11.791 -23.229 1.00 93.56 96 ASP A CA 1
ATOM 675 C C . ASP A 1 96 ? 17.399 10.765 -22.359 1.00 93.56 96 ASP A C 1
ATOM 677 O O . ASP A 1 96 ? 16.551 10.010 -22.842 1.00 93.56 96 ASP A O 1
ATOM 681 N N . TRP A 1 97 ? 17.766 10.698 -21.086 1.00 94.38 97 TRP A N 1
ATOM 682 C CA . TRP A 1 97 ? 17.225 9.770 -20.100 1.00 94.3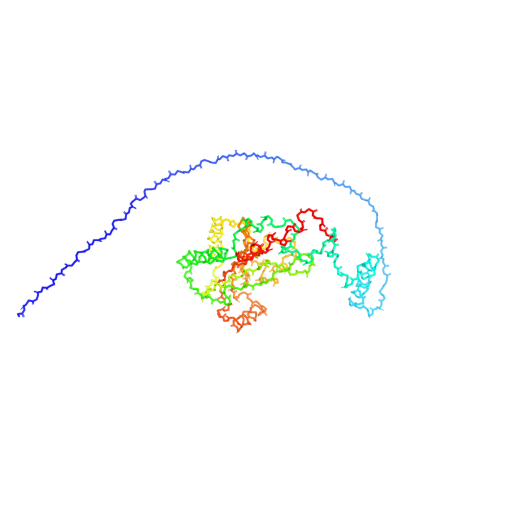8 97 TRP A CA 1
ATOM 683 C C . TRP A 1 97 ? 15.853 10.178 -19.575 1.00 94.38 97 TRP A C 1
ATOM 685 O O . TRP A 1 97 ? 15.141 9.311 -19.077 1.00 94.38 97 TRP A O 1
ATOM 695 N N . SER A 1 98 ? 15.403 11.418 -19.803 1.00 94.31 98 SER A N 1
ATOM 696 C CA . SER A 1 98 ? 13.996 11.773 -19.564 1.00 94.31 98 SER A CA 1
ATOM 697 C C . SER A 1 98 ? 13.043 10.954 -20.450 1.00 94.31 98 SER A C 1
ATOM 699 O O . SER A 1 98 ? 11.882 10.758 -20.110 1.00 94.31 98 SER A O 1
ATOM 701 N N . LEU A 1 99 ? 13.529 10.390 -21.561 1.00 95.12 99 LEU A N 1
ATOM 702 C CA . LEU A 1 99 ? 12.736 9.542 -22.455 1.00 95.12 99 LEU A CA 1
ATOM 703 C C . LEU A 1 99 ? 12.789 8.045 -22.103 1.00 95.12 99 LEU A C 1
ATOM 705 O O . LEU A 1 99 ? 12.148 7.243 -22.802 1.00 95.12 99 LEU A O 1
ATOM 709 N N . TYR A 1 100 ? 13.540 7.665 -21.062 1.00 96.31 100 TYR A N 1
ATOM 710 C CA . TYR A 1 100 ? 13.656 6.278 -20.617 1.00 96.31 100 TYR A CA 1
ATOM 711 C C . TYR A 1 100 ? 12.280 5.746 -20.174 1.00 96.31 100 TYR A C 1
ATOM 713 O O . TYR A 1 100 ? 11.607 6.407 -19.383 1.00 96.31 100 TYR A O 1
ATOM 721 N N . PRO A 1 101 ? 11.836 4.574 -20.674 1.00 97.25 101 PRO A N 1
ATOM 722 C CA . PRO A 1 101 ? 10.470 4.101 -20.451 1.00 97.25 101 PRO A CA 1
ATOM 723 C C . PRO A 1 101 ? 10.239 3.489 -19.064 1.00 97.25 101 PRO A C 1
ATOM 725 O O . PRO A 1 101 ? 9.086 3.336 -18.680 1.00 97.25 101 PRO A O 1
ATOM 728 N N . GLY A 1 102 ? 11.291 3.107 -18.332 1.00 95.56 102 GLY A N 1
ATOM 729 C CA . GLY A 1 102 ? 11.192 2.610 -16.956 1.00 95.56 102 GLY A CA 1
ATOM 730 C C . GLY A 1 102 ? 11.240 3.736 -15.928 1.00 95.56 102 GLY A C 1
ATOM 731 O O . GLY A 1 102 ? 11.076 4.902 -16.268 1.00 95.56 102 GLY A O 1
ATOM 732 N N . THR A 1 103 ? 11.471 3.388 -14.667 1.00 93.19 103 THR A N 1
ATOM 733 C CA . THR A 1 103 ? 11.671 4.359 -13.577 1.00 93.19 103 THR A CA 1
ATOM 734 C C . THR A 1 103 ? 13.136 4.741 -13.404 1.00 93.19 103 THR A C 1
ATOM 736 O O . THR A 1 103 ? 13.441 5.894 -13.133 1.00 93.19 103 THR A O 1
ATOM 739 N N . ARG A 1 104 ? 14.051 3.784 -13.584 1.00 91.94 104 ARG A N 1
ATOM 740 C CA . ARG A 1 104 ? 15.479 3.947 -13.284 1.00 91.94 104 ARG A CA 1
ATOM 741 C C . ARG A 1 104 ? 16.352 3.075 -14.168 1.00 91.94 104 ARG A C 1
ATOM 743 O O . ARG A 1 104 ? 15.901 2.075 -14.719 1.00 91.94 104 ARG A O 1
ATOM 750 N N . ALA A 1 105 ? 17.636 3.399 -14.240 1.00 88.44 105 ALA A N 1
ATOM 751 C CA . ALA A 1 105 ? 18.557 2.693 -15.119 1.00 88.44 105 ALA A CA 1
ATOM 752 C C . ALA A 1 105 ? 18.656 1.212 -14.727 1.00 88.44 105 ALA A C 1
ATOM 754 O O . ALA A 1 105 ? 18.789 0.876 -13.548 1.00 88.44 105 ALA A O 1
ATOM 755 N N . GLY A 1 106 ? 18.591 0.332 -15.727 1.00 86.06 106 GLY A N 1
ATOM 756 C CA . GLY A 1 106 ? 18.721 -1.113 -15.537 1.00 86.06 106 GLY A CA 1
ATOM 757 C C . GLY A 1 106 ? 17.485 -1.807 -14.954 1.00 86.06 106 GLY A C 1
ATOM 758 O O . GLY A 1 106 ? 17.566 -2.986 -14.620 1.00 86.06 106 GLY A O 1
ATOM 759 N N . ASP A 1 107 ? 16.338 -1.130 -14.829 1.00 92.06 107 ASP A N 1
ATOM 760 C CA . ASP A 1 107 ? 15.099 -1.782 -14.383 1.00 92.06 107 ASP A CA 1
ATOM 761 C C . ASP A 1 107 ? 14.360 -2.554 -15.488 1.00 92.06 107 ASP A C 1
ATOM 763 O O . ASP A 1 107 ? 13.466 -3.336 -15.169 1.00 92.06 107 ASP A O 1
ATOM 767 N N . ALA A 1 108 ? 14.749 -2.393 -16.757 1.00 93.56 108 ALA A N 1
ATOM 768 C CA . ALA A 1 108 ? 14.013 -2.937 -17.895 1.00 93.56 108 ALA A CA 1
ATOM 769 C C . ALA A 1 108 ? 13.865 -4.465 -17.859 1.00 93.56 108 ALA A C 1
ATOM 771 O O . ALA A 1 108 ? 12.781 -4.982 -18.123 1.00 93.56 108 ALA A O 1
ATOM 772 N N . GLU A 1 109 ? 14.926 -5.194 -17.499 1.00 92.00 109 GLU A N 1
ATOM 773 C CA . GLU A 1 109 ? 14.871 -6.655 -17.366 1.00 92.00 109 GLU A CA 1
ATOM 774 C C . GLU A 1 109 ? 13.884 -7.077 -16.271 1.00 92.00 109 GLU A C 1
ATOM 776 O O . GLU A 1 109 ? 13.091 -7.993 -16.470 1.00 92.00 109 GLU A O 1
ATOM 781 N N . PHE A 1 110 ? 13.894 -6.377 -15.133 1.00 91.19 110 PHE A N 1
ATOM 782 C CA . PHE A 1 110 ? 12.991 -6.662 -14.020 1.00 91.19 110 PHE A CA 1
ATOM 783 C C . PHE A 1 110 ? 11.534 -6.378 -14.391 1.00 91.19 110 PHE A C 1
ATOM 785 O O . PHE A 1 110 ? 10.666 -7.195 -14.104 1.00 91.19 110 PHE A O 1
ATOM 792 N N . VAL A 1 111 ? 11.271 -5.245 -15.047 1.00 94.31 111 VAL A N 1
ATOM 793 C CA . VAL A 1 111 ? 9.929 -4.865 -15.512 1.00 94.31 111 VAL A CA 1
ATOM 794 C C . VAL A 1 111 ? 9.384 -5.905 -16.486 1.00 94.31 111 VAL A C 1
ATOM 796 O O . VAL A 1 111 ? 8.274 -6.388 -16.306 1.00 94.31 111 VAL A O 1
ATOM 799 N N . LEU A 1 112 ? 10.170 -6.284 -17.497 1.00 95.00 112 LEU A N 1
ATOM 800 C CA . LEU A 1 112 ? 9.739 -7.233 -18.528 1.00 95.00 112 LEU A CA 1
ATOM 801 C C . LEU A 1 112 ? 9.624 -8.679 -18.017 1.00 95.00 112 LEU A C 1
ATOM 803 O O . LEU A 1 112 ? 9.025 -9.512 -18.691 1.00 95.00 112 LEU A O 1
ATOM 807 N N . ALA A 1 113 ? 10.222 -8.998 -16.866 1.00 93.44 113 ALA A N 1
ATOM 808 C CA . ALA A 1 113 ? 10.099 -10.299 -16.209 1.00 93.44 113 ALA A CA 1
ATOM 809 C C . ALA A 1 113 ? 8.970 -10.354 -15.162 1.00 93.44 113 ALA A C 1
ATOM 811 O O . ALA A 1 113 ? 8.639 -11.444 -14.686 1.00 93.44 113 ALA A O 1
ATOM 812 N N . ALA A 1 114 ? 8.419 -9.202 -14.769 1.00 93.62 114 ALA A N 1
ATOM 813 C CA . ALA A 1 114 ? 7.327 -9.102 -13.810 1.00 93.62 114 ALA A CA 1
ATOM 814 C C . ALA A 1 114 ? 5.990 -9.561 -14.420 1.00 93.62 114 ALA A C 1
ATOM 816 O O . ALA A 1 114 ? 5.877 -9.798 -15.622 1.00 93.62 114 ALA A O 1
ATOM 817 N N . LEU A 1 115 ? 4.966 -9.698 -13.573 1.00 96.25 115 LEU A N 1
ATOM 818 C CA . LEU A 1 115 ? 3.596 -9.883 -14.057 1.00 96.25 115 LEU A CA 1
ATOM 819 C C . LEU A 1 115 ? 3.122 -8.627 -14.797 1.00 96.25 115 LEU A C 1
ATOM 821 O O . LEU A 1 115 ? 3.493 -7.509 -14.425 1.00 96.25 115 LEU A O 1
ATOM 825 N N . SER A 1 116 ? 2.252 -8.814 -15.789 1.00 96.94 116 SER A N 1
ATOM 826 C CA . SER A 1 116 ? 1.556 -7.691 -16.421 1.00 96.94 116 SER A CA 1
ATOM 827 C C . SER A 1 116 ? 0.682 -6.944 -15.412 1.00 96.94 116 SER A C 1
ATOM 829 O O . SER A 1 116 ? 0.272 -7.495 -14.383 1.00 96.94 116 SER A O 1
ATOM 831 N N . GLN A 1 117 ? 0.369 -5.683 -15.705 1.00 96.69 117 GLN A N 1
ATOM 832 C CA . GLN A 1 117 ? -0.507 -4.873 -14.862 1.00 96.69 117 GLN A CA 1
ATOM 833 C C . GLN A 1 117 ? -1.843 -5.573 -14.569 1.00 96.69 117 GLN A C 1
ATOM 835 O O . GLN A 1 117 ? -2.295 -5.608 -13.423 1.00 96.69 117 GLN A O 1
ATOM 840 N N . GLU A 1 118 ? -2.457 -6.166 -15.588 1.00 97.12 118 GLU A N 1
ATOM 841 C CA . GLU A 1 118 ? -3.742 -6.848 -15.487 1.00 97.12 118 GLU A CA 1
ATOM 842 C C . GLU A 1 118 ? -3.666 -8.055 -14.540 1.00 97.12 118 GLU A C 1
ATOM 844 O O . GLU A 1 118 ? -4.533 -8.233 -13.681 1.00 97.12 118 GLU A O 1
ATOM 849 N N . GLU A 1 119 ? -2.596 -8.847 -14.636 1.00 96.81 119 GLU A N 1
ATOM 850 C CA . GLU A 1 119 ? -2.348 -9.986 -13.745 1.00 96.81 119 GLU A CA 1
ATOM 851 C C . GLU A 1 119 ? -2.069 -9.539 -12.303 1.00 96.81 119 GLU A C 1
ATOM 853 O O . GLU A 1 119 ? -2.506 -10.196 -11.354 1.00 96.81 119 GLU A O 1
ATOM 858 N N . VAL A 1 120 ? -1.370 -8.412 -12.114 1.00 95.88 120 VAL A N 1
ATOM 859 C CA . VAL A 1 120 ? -1.148 -7.813 -10.787 1.00 95.88 120 VAL A CA 1
ATOM 860 C C . VAL A 1 120 ? -2.476 -7.380 -10.164 1.00 95.88 120 VAL A C 1
ATOM 862 O O . VAL A 1 120 ? -2.737 -7.704 -9.002 1.00 95.88 120 VAL A O 1
ATOM 865 N N . ILE A 1 121 ? -3.341 -6.702 -10.926 1.00 95.44 121 ILE A N 1
ATOM 866 C CA . ILE A 1 121 ? -4.677 -6.291 -10.470 1.00 95.44 121 ILE A CA 1
ATOM 867 C C . ILE A 1 121 ? -5.503 -7.519 -10.066 1.00 95.44 121 ILE A C 1
ATOM 869 O O . ILE A 1 121 ? -6.039 -7.557 -8.956 1.00 95.44 121 ILE A O 1
ATOM 873 N N . GLU A 1 122 ? -5.573 -8.543 -10.922 1.00 95.88 122 GLU A N 1
ATOM 874 C CA . GLU A 1 122 ? -6.334 -9.767 -10.645 1.00 95.88 122 GLU A CA 1
ATOM 875 C C . GLU A 1 122 ? -5.819 -10.483 -9.388 1.00 95.88 122 GLU A C 1
ATOM 877 O O . GLU A 1 122 ? -6.600 -10.847 -8.499 1.00 95.88 122 GLU A O 1
ATOM 882 N N . ARG A 1 123 ? -4.495 -10.639 -9.266 1.00 95.31 123 ARG A N 1
ATOM 883 C CA . ARG A 1 123 ? -3.858 -11.258 -8.098 1.00 95.31 123 ARG A CA 1
ATOM 884 C C . ARG A 1 123 ? -4.189 -10.507 -6.809 1.00 95.31 123 ARG A C 1
ATOM 886 O O . ARG A 1 123 ? -4.516 -11.143 -5.802 1.00 95.31 123 ARG A O 1
ATOM 893 N N . ASN A 1 124 ? -4.096 -9.180 -6.828 1.00 95.81 124 ASN A N 1
ATOM 894 C CA . ASN A 1 124 ? -4.323 -8.342 -5.655 1.00 95.81 124 ASN A CA 1
ATOM 895 C C . ASN A 1 124 ? -5.787 -8.359 -5.212 1.00 95.81 124 ASN A C 1
ATOM 897 O O . ASN A 1 124 ? -6.064 -8.529 -4.024 1.00 95.81 124 ASN A O 1
ATOM 901 N N . GLU A 1 125 ? -6.734 -8.265 -6.146 1.00 95.56 125 GLU A N 1
ATOM 902 C CA . GLU A 1 125 ? -8.161 -8.381 -5.827 1.00 95.56 125 GLU A CA 1
ATOM 903 C C . GLU A 1 125 ? -8.500 -9.772 -5.268 1.00 95.56 125 GLU A C 1
ATOM 905 O O . GLU A 1 125 ? -9.244 -9.891 -4.287 1.00 95.56 125 GLU A O 1
ATOM 910 N N . ALA A 1 126 ? -7.893 -10.833 -5.812 1.00 96.38 126 ALA A N 1
ATOM 911 C CA . ALA A 1 126 ? -8.048 -12.184 -5.284 1.00 96.38 126 ALA A CA 1
ATOM 912 C C . ALA A 1 126 ? -7.483 -12.319 -3.857 1.00 96.38 126 ALA A C 1
ATOM 914 O O . ALA A 1 126 ? -8.092 -12.991 -3.018 1.00 96.38 126 ALA A O 1
ATOM 915 N N . LEU A 1 127 ? -6.346 -11.683 -3.554 1.00 97.06 127 LEU A N 1
ATOM 916 C CA . LEU A 1 127 ? -5.783 -11.640 -2.202 1.00 97.06 127 LEU A CA 1
ATOM 917 C C . LEU A 1 127 ? -6.707 -10.888 -1.234 1.00 97.06 127 LEU A C 1
ATOM 919 O O . LEU A 1 127 ? -7.039 -11.409 -0.168 1.00 97.06 127 LEU A O 1
ATOM 923 N N . LEU A 1 128 ? -7.183 -9.699 -1.612 1.00 97.50 128 LEU A N 1
ATOM 924 C CA . LEU A 1 128 ? -8.117 -8.918 -0.796 1.00 97.50 128 LEU A CA 1
ATOM 925 C C . LEU A 1 128 ? -9.431 -9.670 -0.558 1.00 97.50 128 LEU A C 1
ATOM 927 O O . LEU A 1 128 ? -10.005 -9.574 0.528 1.00 97.50 128 LEU A O 1
ATOM 931 N N . ALA A 1 129 ? -9.923 -10.438 -1.533 1.00 97.44 129 ALA A N 1
ATOM 932 C CA . ALA A 1 129 ? -11.063 -11.334 -1.341 1.00 97.44 129 ALA A CA 1
ATOM 933 C C . ALA A 1 129 ? -10.766 -12.422 -0.293 1.00 97.44 129 ALA A C 1
ATOM 935 O O . ALA A 1 129 ? -11.499 -12.524 0.691 1.00 97.44 129 ALA A O 1
ATOM 936 N N . ARG A 1 130 ? -9.648 -13.154 -0.425 1.00 98.06 130 ARG A N 1
ATOM 937 C CA . ARG A 1 130 ? -9.245 -14.198 0.541 1.00 98.06 130 ARG A CA 1
ATOM 938 C C . ARG A 1 130 ? -9.086 -13.660 1.962 1.00 98.06 130 ARG A C 1
ATOM 940 O O . ARG A 1 130 ? -9.546 -14.292 2.913 1.00 98.06 130 ARG A O 1
ATOM 947 N N . LEU A 1 131 ? -8.467 -12.489 2.118 1.00 98.25 131 LEU A N 1
ATOM 948 C CA . LEU A 1 131 ? -8.315 -11.836 3.419 1.00 98.25 131 LEU A CA 1
ATOM 949 C C . LEU A 1 131 ? -9.680 -11.546 4.047 1.00 98.25 131 LEU A C 1
ATOM 951 O O . LEU A 1 131 ? -9.921 -11.903 5.200 1.00 98.25 131 LEU A O 1
ATOM 955 N N . ARG A 1 132 ? -10.604 -10.947 3.290 1.00 97.88 132 ARG A N 1
ATOM 956 C CA . ARG A 1 132 ? -11.953 -10.648 3.787 1.00 97.88 132 ARG A CA 1
ATOM 957 C C . ARG A 1 132 ? -12.722 -11.908 4.157 1.00 97.88 132 ARG A C 1
ATOM 959 O O . ARG A 1 132 ? -13.367 -11.906 5.206 1.00 97.88 132 ARG A O 1
ATOM 966 N N . ASP A 1 133 ? -12.622 -12.970 3.367 1.00 97.88 133 ASP A N 1
ATOM 967 C CA . ASP A 1 133 ? -13.272 -14.253 3.654 1.00 97.88 133 ASP A CA 1
ATOM 968 C C . ASP A 1 133 ? -12.724 -14.904 4.930 1.00 97.88 133 ASP A C 1
ATOM 970 O O . ASP A 1 133 ? -13.488 -15.470 5.711 1.00 97.88 133 ASP A O 1
ATOM 974 N N . ALA A 1 134 ? -11.422 -14.768 5.200 1.00 97.88 134 ALA A N 1
ATOM 975 C CA . ALA A 1 134 ? -10.804 -15.270 6.426 1.00 97.88 134 ALA A CA 1
ATOM 976 C C . ALA A 1 134 ? -11.149 -14.422 7.666 1.00 97.88 134 ALA A C 1
ATOM 978 O O . ALA A 1 134 ? -11.359 -14.964 8.757 1.00 97.88 134 ALA A O 1
ATOM 979 N N . ILE A 1 135 ? -11.217 -13.095 7.509 1.00 97.44 135 ILE A N 1
ATOM 980 C CA . ILE A 1 135 ? -11.487 -12.142 8.595 1.00 97.44 135 ILE A CA 1
ATOM 981 C C . ILE A 1 135 ? -12.969 -12.171 9.005 1.00 97.44 135 ILE A C 1
ATOM 983 O O . ILE A 1 135 ? -13.301 -12.201 10.191 1.00 97.44 135 ILE A O 1
ATOM 987 N N . THR A 1 136 ? -13.882 -12.164 8.034 1.00 96.44 136 THR A N 1
ATOM 988 C CA . THR A 1 136 ? -15.332 -12.017 8.255 1.00 96.44 136 THR A CA 1
ATOM 989 C C . THR A 1 136 ? -15.910 -12.960 9.324 1.00 96.44 136 THR A C 1
ATOM 991 O O . THR A 1 136 ? -16.516 -12.453 10.273 1.00 96.44 136 THR A O 1
ATOM 994 N N . PRO A 1 137 ? -15.719 -14.295 9.263 1.00 95.75 137 PRO A N 1
ATOM 995 C CA . PRO A 1 137 ? -16.327 -15.213 10.227 1.00 95.75 137 PRO A CA 1
ATOM 996 C C . PRO A 1 137 ? -15.727 -15.109 11.635 1.00 95.75 137 PRO A C 1
ATOM 998 O O . PRO A 1 137 ? -16.415 -15.405 12.609 1.00 95.75 137 PRO A O 1
ATOM 1001 N N . GLN A 1 138 ? -14.467 -14.684 11.764 1.00 95.12 138 GLN A N 1
ATOM 1002 C CA . GLN A 1 138 ? -13.783 -14.597 13.059 1.00 95.12 138 GLN A CA 1
ATOM 1003 C C . GLN A 1 138 ? -14.118 -13.306 13.810 1.00 95.12 138 GLN A C 1
ATOM 1005 O O . GLN A 1 138 ? -14.234 -13.307 15.034 1.00 95.12 138 GLN A O 1
ATOM 1010 N N . PHE A 1 139 ? -14.287 -12.207 13.073 1.00 95.12 139 PHE A N 1
ATOM 1011 C CA . PHE A 1 139 ? -14.409 -10.868 13.651 1.00 95.12 139 PHE A CA 1
ATOM 1012 C C . PHE A 1 139 ? -15.795 -10.239 13.463 1.00 95.12 139 PHE A C 1
ATOM 1014 O O . PHE A 1 139 ? -16.049 -9.159 13.995 1.00 95.12 139 PHE A O 1
ATOM 1021 N N . GLY A 1 140 ? -16.698 -10.894 12.723 1.00 92.88 140 GLY A N 1
ATOM 1022 C CA . GLY A 1 140 ? -18.047 -10.387 12.460 1.00 92.88 140 GLY A CA 1
ATOM 1023 C C . GLY A 1 140 ? -18.053 -9.089 11.648 1.00 92.88 140 GLY A C 1
ATOM 1024 O O . GLY A 1 140 ? -18.921 -8.240 11.848 1.00 92.88 140 GLY A O 1
ATOM 1025 N N . LEU A 1 141 ? -17.057 -8.902 10.776 1.00 93.88 141 LEU A N 1
ATOM 1026 C CA . LEU A 1 141 ? -16.945 -7.724 9.919 1.00 93.88 141 LEU A CA 1
ATOM 1027 C C . LEU A 1 141 ? -17.713 -7.929 8.614 1.00 93.88 141 LEU A C 1
ATOM 1029 O O . LEU A 1 141 ? -17.679 -9.001 8.026 1.00 93.88 141 LEU A O 1
ATOM 1033 N N . SER A 1 142 ? -18.351 -6.871 8.129 1.00 93.88 142 SER A N 1
ATOM 1034 C CA . SER A 1 142 ? -18.900 -6.789 6.773 1.00 93.88 142 SER A CA 1
ATOM 1035 C C . SER A 1 142 ? -18.226 -5.658 6.016 1.00 93.88 142 SER A C 1
ATOM 1037 O O . SER A 1 142 ? -17.892 -4.643 6.626 1.00 93.88 142 SER A O 1
ATOM 1039 N N . TRP A 1 143 ? -18.051 -5.815 4.706 1.00 95.25 143 TRP A N 1
ATOM 1040 C CA . TRP A 1 143 ? -17.198 -4.952 3.890 1.00 95.25 143 TRP A CA 1
ATOM 1041 C C . TRP A 1 143 ? -18.002 -4.175 2.850 1.00 95.25 143 TRP A C 1
ATOM 1043 O O . TRP A 1 143 ? -18.911 -4.717 2.226 1.00 95.25 143 TRP A O 1
ATOM 1053 N N . GLY A 1 144 ? -17.635 -2.914 2.653 1.00 93.31 144 GLY A N 1
ATOM 1054 C CA . GLY A 1 144 ? -18.020 -2.108 1.503 1.00 93.31 144 GLY A CA 1
ATOM 1055 C C . GLY A 1 144 ? -16.774 -1.683 0.738 1.00 93.31 144 GLY A C 1
ATOM 1056 O O . GLY A 1 144 ? -15.697 -1.556 1.320 1.00 93.31 144 GLY A O 1
ATOM 1057 N N . LEU A 1 145 ? -16.929 -1.479 -0.560 1.00 91.94 145 LEU A N 1
ATOM 1058 C CA . LEU A 1 145 ? -15.868 -1.030 -1.446 1.00 91.94 145 LEU A CA 1
ATOM 1059 C C . LEU A 1 145 ? -15.983 0.481 -1.635 1.00 91.94 145 LEU A C 1
ATOM 1061 O O . LEU A 1 145 ? -17.075 0.977 -1.916 1.00 91.94 145 LEU A O 1
ATOM 1065 N N . PHE A 1 146 ? -14.886 1.206 -1.429 1.00 85.44 146 PHE A N 1
ATOM 1066 C CA . PHE A 1 146 ? -14.870 2.666 -1.467 1.00 85.44 146 PHE A CA 1
ATOM 1067 C C . PHE A 1 146 ? -13.701 3.173 -2.314 1.00 85.44 146 PHE A C 1
ATOM 1069 O O . PHE A 1 146 ? -12.575 2.708 -2.157 1.00 85.44 146 PHE A O 1
ATOM 1076 N N . GLY A 1 147 ? -13.966 4.177 -3.155 1.00 71.81 147 GLY A N 1
ATOM 1077 C CA . GLY A 1 147 ? -12.997 4.733 -4.106 1.00 71.81 147 GLY A CA 1
ATOM 1078 C C . GLY A 1 147 ? -13.202 4.243 -5.544 1.00 71.81 147 GLY A C 1
ATOM 1079 O O . GLY A 1 147 ? -14.102 3.450 -5.816 1.00 71.81 147 GLY A O 1
ATOM 1080 N N . GLU A 1 148 ? -12.385 4.771 -6.456 1.00 69.62 148 GLU A N 1
ATOM 1081 C CA . GLU A 1 148 ? -12.277 4.309 -7.848 1.00 69.62 148 GLU A CA 1
ATOM 1082 C C . GLU A 1 148 ? -11.452 3.019 -7.923 1.00 69.62 148 GLU A C 1
ATOM 1084 O O . GLU A 1 148 ? -10.628 2.762 -7.044 1.00 69.62 148 GLU A O 1
ATOM 1089 N N . ILE A 1 149 ? -11.720 2.181 -8.930 1.00 76.44 149 ILE A N 1
ATOM 1090 C CA . ILE A 1 149 ? -11.289 0.778 -8.923 1.00 76.44 149 ILE A CA 1
ATOM 1091 C C . ILE A 1 149 ? -10.866 0.308 -10.315 1.00 76.44 149 ILE A C 1
ATOM 1093 O O . ILE A 1 149 ? -11.704 0.320 -11.221 1.00 76.44 149 ILE A O 1
ATOM 1097 N N . PRO A 1 150 ? -9.639 -0.224 -10.438 1.00 83.44 150 PRO A N 1
ATOM 1098 C CA . PRO A 1 150 ? -8.454 0.240 -9.708 1.00 83.44 150 PRO A CA 1
ATOM 1099 C C . PRO A 1 150 ? -8.129 1.691 -10.103 1.00 83.44 150 PRO A C 1
ATOM 1101 O O . PRO A 1 150 ? -8.440 2.119 -11.214 1.00 83.44 150 PRO A O 1
ATOM 1104 N N . ARG A 1 151 ? -7.500 2.459 -9.208 1.00 92.19 151 ARG A N 1
ATOM 1105 C CA . ARG A 1 151 ? -6.908 3.751 -9.586 1.00 92.19 151 ARG A CA 1
ATOM 1106 C C . ARG A 1 151 ? -5.561 3.483 -10.247 1.00 92.19 151 ARG A C 1
ATOM 1108 O O . ARG A 1 151 ? -4.735 2.789 -9.657 1.00 92.19 151 ARG A O 1
ATOM 1115 N N . ILE A 1 152 ? -5.360 4.027 -11.439 1.00 94.81 152 ILE A N 1
ATOM 1116 C CA . ILE A 1 152 ? -4.129 3.884 -12.214 1.00 94.81 152 ILE A CA 1
ATOM 1117 C C . ILE A 1 152 ? -3.532 5.279 -12.376 1.00 94.81 152 ILE A C 1
ATOM 1119 O O . ILE A 1 152 ? -4.195 6.173 -12.902 1.00 94.81 152 ILE A O 1
ATOM 1123 N N . ASP A 1 153 ? -2.313 5.462 -11.875 1.00 94.75 153 ASP A N 1
ATOM 1124 C CA . ASP A 1 153 ? -1.574 6.721 -11.942 1.00 94.75 153 ASP A CA 1
ATOM 1125 C C . ASP A 1 153 ? -0.266 6.495 -12.715 1.00 94.75 153 ASP A C 1
ATOM 1127 O O . ASP A 1 153 ? 0.497 5.586 -12.381 1.00 94.75 153 ASP A O 1
ATOM 1131 N N . SER A 1 154 ? 0.018 7.320 -13.724 1.00 95.00 154 SER A N 1
ATOM 1132 C CA . SER A 1 154 ? 1.285 7.253 -14.466 1.00 95.00 154 SER A CA 1
ATOM 1133 C C . SER A 1 154 ? 2.478 7.615 -13.574 1.00 95.00 154 SER A C 1
ATOM 1135 O O . SER A 1 154 ? 2.383 8.512 -12.731 1.00 95.00 154 SER A O 1
ATOM 1137 N N . GLU A 1 155 ? 3.611 6.937 -13.766 1.00 95.38 155 GLU A N 1
ATOM 1138 C CA . GLU A 1 155 ? 4.851 7.217 -13.037 1.00 95.38 155 GLU A CA 1
ATOM 1139 C C . GLU A 1 155 ? 5.797 8.130 -13.832 1.00 95.38 155 GLU A C 1
ATOM 1141 O O . GLU A 1 155 ? 5.748 8.225 -15.060 1.00 95.38 155 GLU A O 1
ATOM 1146 N N . LEU A 1 156 ? 6.690 8.803 -13.107 1.00 94.94 156 LEU A N 1
ATOM 1147 C CA . LEU A 1 156 ? 7.823 9.522 -13.684 1.00 94.94 156 LEU A CA 1
ATOM 1148 C C . LEU A 1 156 ? 9.087 8.680 -13.531 1.00 94.94 156 LEU A C 1
ATOM 1150 O O . LEU A 1 156 ? 9.222 7.914 -12.574 1.00 94.94 156 LEU A O 1
ATOM 1154 N N . ASN A 1 157 ? 10.023 8.848 -14.458 1.00 93.88 157 ASN A N 1
ATOM 1155 C CA . ASN A 1 157 ? 11.370 8.321 -14.307 1.00 93.88 157 ASN A CA 1
ATOM 1156 C C . ASN A 1 157 ? 12.243 9.242 -13.438 1.00 93.88 157 ASN A C 1
ATOM 1158 O O . ASN A 1 157 ? 11.916 10.408 -13.204 1.00 93.88 157 ASN A O 1
ATOM 1162 N N . ASP A 1 158 ? 13.377 8.717 -12.976 1.00 92.69 158 ASP A N 1
ATOM 1163 C CA . ASP A 1 158 ? 14.336 9.417 -12.108 1.00 92.69 158 ASP A CA 1
ATOM 1164 C C . ASP A 1 158 ? 14.939 10.682 -12.761 1.00 92.69 158 ASP A C 1
ATOM 1166 O O . ASP A 1 158 ? 15.559 11.495 -12.078 1.00 92.69 158 ASP A O 1
ATOM 1170 N N . TRP A 1 159 ? 14.732 10.880 -14.068 1.00 92.69 159 TRP A N 1
ATOM 1171 C CA . TRP A 1 159 ? 15.194 12.036 -14.846 1.00 92.69 159 TRP A CA 1
ATOM 1172 C C . TRP A 1 159 ? 14.062 13.006 -15.209 1.00 92.69 159 TRP A C 1
ATOM 1174 O O . TRP A 1 159 ? 14.215 13.829 -16.111 1.00 92.69 159 TRP A O 1
ATOM 1184 N N . GLY A 1 160 ? 12.922 12.914 -14.518 1.00 89.31 160 GLY A N 1
ATOM 1185 C CA . GLY A 1 160 ? 11.822 13.876 -14.604 1.00 89.31 160 GLY A CA 1
ATOM 1186 C C . GLY A 1 160 ? 10.920 13.740 -15.832 1.00 89.31 160 GLY A C 1
ATOM 1187 O O . GLY A 1 160 ? 10.042 14.579 -16.026 1.00 89.31 160 GLY A O 1
ATOM 1188 N N . GLY A 1 161 ? 11.106 12.707 -16.655 1.00 92.94 161 GLY A N 1
ATOM 1189 C CA . GLY A 1 161 ? 10.234 12.426 -17.792 1.00 92.94 161 GLY A CA 1
ATOM 1190 C C . GLY A 1 161 ? 9.188 11.348 -17.511 1.00 92.94 161 GLY A C 1
ATOM 1191 O O . GLY A 1 161 ? 9.220 10.670 -16.485 1.00 92.94 161 GLY A O 1
ATOM 1192 N N . GLU A 1 162 ? 8.236 11.202 -18.431 1.00 94.62 162 GLU A N 1
ATOM 1193 C CA . GLU A 1 162 ? 7.152 10.222 -18.313 1.00 94.62 162 GLU A CA 1
ATOM 1194 C C . GLU A 1 162 ? 7.674 8.786 -18.471 1.00 94.62 162 GLU A C 1
ATOM 1196 O O . GLU A 1 162 ? 8.374 8.457 -19.436 1.00 94.62 162 GLU A O 1
ATOM 1201 N N . SER A 1 163 ? 7.290 7.924 -17.530 1.00 96.38 163 SER A N 1
ATOM 1202 C CA . SER A 1 163 ? 7.480 6.480 -17.614 1.00 96.38 163 SER A CA 1
ATOM 1203 C C . SER A 1 163 ? 6.312 5.835 -18.368 1.00 96.38 163 SER A C 1
ATOM 1205 O O . SER A 1 163 ? 5.204 6.364 -18.391 1.00 96.38 163 SER A O 1
ATOM 1207 N N . LEU A 1 164 ? 6.544 4.661 -18.959 1.00 97.81 164 LEU A N 1
ATOM 1208 C CA . LEU A 1 164 ? 5.456 3.773 -19.392 1.00 97.81 164 LEU A CA 1
ATOM 1209 C C . LEU A 1 164 ? 4.937 2.897 -18.244 1.00 97.81 164 LEU A C 1
ATOM 1211 O O . LEU A 1 164 ? 4.030 2.092 -18.445 1.00 97.81 164 LEU A O 1
ATOM 1215 N N . LEU A 1 165 ? 5.548 3.007 -17.064 1.00 97.50 165 LEU A N 1
ATOM 1216 C CA . LEU A 1 165 ? 5.110 2.309 -15.871 1.00 97.50 165 LEU A CA 1
ATOM 1217 C C . LEU A 1 165 ? 4.036 3.097 -15.136 1.00 97.50 165 LEU A C 1
ATOM 1219 O O . LEU A 1 165 ? 4.009 4.329 -15.136 1.00 97.50 165 LEU A O 1
ATOM 1223 N N . GLU A 1 166 ? 3.179 2.353 -14.455 1.00 97.31 166 GLU A N 1
ATOM 1224 C CA . GLU A 1 166 ? 2.050 2.902 -13.726 1.00 97.31 166 GLU A CA 1
ATOM 1225 C C . GLU A 1 166 ? 1.987 2.327 -12.311 1.00 97.31 166 GLU A C 1
ATOM 1227 O O . GLU A 1 166 ? 2.362 1.175 -12.042 1.00 97.31 166 GLU A O 1
ATOM 1232 N N . THR A 1 167 ? 1.460 3.140 -11.402 1.00 96.31 167 THR A N 1
ATOM 1233 C CA . THR A 1 167 ? 1.047 2.719 -10.072 1.00 96.31 167 THR A CA 1
ATOM 1234 C C . THR A 1 167 ? -0.419 2.301 -10.116 1.00 96.31 167 THR A C 1
ATOM 1236 O O . THR A 1 167 ? -1.303 3.110 -10.396 1.00 96.31 167 THR A O 1
ATOM 1239 N N . CYS A 1 168 ? -0.696 1.054 -9.745 1.00 95.38 168 CYS A N 1
ATOM 1240 C CA . CYS A 1 168 ? -2.049 0.543 -9.558 1.00 95.38 168 CYS A CA 1
ATOM 1241 C C . CYS A 1 168 ? -2.414 0.515 -8.079 1.00 95.38 168 CYS A C 1
ATOM 1243 O O . CYS A 1 168 ? -1.781 -0.172 -7.279 1.00 95.38 168 CYS A O 1
ATOM 1245 N N . THR A 1 169 ? -3.482 1.213 -7.710 1.00 94.88 169 THR A N 1
ATOM 1246 C CA . THR A 1 169 ? -4.089 1.131 -6.380 1.00 94.88 169 THR A CA 1
ATOM 1247 C C . THR A 1 169 ? -5.417 0.390 -6.478 1.00 94.88 169 THR A C 1
ATOM 1249 O O . THR A 1 169 ? -6.312 0.794 -7.222 1.00 94.88 169 THR A O 1
ATOM 1252 N N . THR A 1 170 ? -5.554 -0.695 -5.720 1.00 94.31 170 THR A N 1
ATOM 1253 C CA . THR A 1 170 ? -6.834 -1.411 -5.561 1.00 94.31 170 THR A CA 1
ATOM 1254 C C . THR A 1 170 ? -7.913 -0.511 -4.951 1.00 94.31 170 THR A C 1
ATOM 1256 O O . THR A 1 170 ? -7.624 0.536 -4.371 1.00 94.31 170 THR A O 1
ATOM 1259 N N . GLY A 1 171 ? -9.180 -0.919 -5.053 1.00 91.81 171 GLY A N 1
ATOM 1260 C CA . GLY A 1 171 ? -10.233 -0.248 -4.293 1.00 91.81 171 GLY A CA 1
ATOM 1261 C C . GLY A 1 171 ? -10.062 -0.490 -2.787 1.00 91.81 171 GLY A C 1
ATOM 1262 O O . GLY A 1 171 ? -9.744 -1.602 -2.362 1.00 91.81 171 GLY A O 1
ATOM 1263 N N . THR A 1 172 ? -10.326 0.519 -1.952 1.00 92.56 172 THR A N 1
ATOM 1264 C CA . THR A 1 172 ? -10.219 0.350 -0.499 1.00 92.56 172 THR A CA 1
ATOM 1265 C C . THR A 1 172 ? -11.420 -0.447 0.023 1.00 92.56 172 THR A C 1
ATOM 1267 O O . THR A 1 172 ? -12.562 0.035 0.030 1.00 92.56 172 THR A O 1
ATOM 1270 N N . TRP A 1 173 ? -11.179 -1.657 0.530 1.00 95.44 173 TRP A N 1
ATOM 1271 C CA . TRP A 1 173 ? -12.209 -2.442 1.207 1.00 95.44 173 TRP A CA 1
ATOM 1272 C C . TRP A 1 173 ? -12.310 -2.025 2.667 1.00 95.44 173 TRP A C 1
ATOM 1274 O O . TRP A 1 173 ? -11.387 -2.228 3.447 1.00 95.44 173 TRP A O 1
ATOM 1284 N N . ARG A 1 174 ? -13.457 -1.473 3.057 1.00 94.62 174 ARG A N 1
ATOM 1285 C CA . ARG A 1 174 ? -13.686 -0.903 4.388 1.00 94.62 174 ARG A CA 1
ATOM 1286 C C . ARG A 1 174 ? -14.774 -1.652 5.138 1.00 94.62 174 ARG A C 1
ATOM 1288 O O . ARG A 1 174 ? -15.875 -1.853 4.619 1.00 94.62 174 ARG A O 1
ATOM 1295 N N . SER A 1 175 ? -14.503 -2.014 6.386 1.00 94.88 175 SER A N 1
ATOM 1296 C CA . SER A 1 175 ? -15.485 -2.648 7.257 1.00 94.88 175 SER A CA 1
ATOM 1297 C C . SER A 1 175 ? -16.551 -1.650 7.706 1.00 94.88 175 SER A C 1
ATOM 1299 O O . SER A 1 175 ? -16.247 -0.505 8.033 1.00 94.88 175 SER A O 1
ATOM 1301 N N . THR A 1 176 ? -17.809 -2.087 7.781 1.00 84.88 176 THR A N 1
ATOM 1302 C CA . THR A 1 176 ? -18.923 -1.295 8.335 1.00 84.88 176 THR A CA 1
ATOM 1303 C C . THR A 1 176 ? -19.058 -1.433 9.853 1.00 84.88 176 THR A C 1
ATOM 1305 O O . THR A 1 176 ? -19.644 -0.568 10.507 1.00 84.88 176 THR A O 1
ATOM 1308 N N . ALA A 1 177 ? -18.491 -2.499 10.423 1.00 83.12 177 ALA A N 1
ATOM 1309 C CA . ALA A 1 177 ? -18.415 -2.738 11.860 1.00 83.12 177 ALA A CA 1
ATOM 1310 C C . ALA A 1 177 ? -17.104 -2.199 12.456 1.00 83.12 177 ALA A C 1
ATOM 1312 O O . ALA A 1 177 ? -16.082 -2.107 11.773 1.00 83.12 177 ALA A O 1
ATOM 1313 N N . LYS A 1 178 ? -17.145 -1.855 13.749 1.00 87.00 178 LYS A N 1
ATOM 1314 C CA . LYS A 1 178 ? -16.019 -1.279 14.499 1.00 87.00 178 LYS A CA 1
ATOM 1315 C C . LYS A 1 178 ? -15.290 -2.351 15.304 1.00 87.00 178 LYS A C 1
ATOM 1317 O O . LYS A 1 178 ? -15.937 -3.144 15.984 1.00 87.00 178 LYS A O 1
ATOM 1322 N N . LEU A 1 179 ? -13.960 -2.281 15.344 1.00 90.12 179 LEU A N 1
ATOM 1323 C CA . LEU A 1 179 ? -13.135 -3.045 16.283 1.00 90.12 179 LEU A CA 1
ATOM 1324 C C . LEU A 1 179 ? -12.623 -2.135 17.402 1.00 90.12 179 LEU A C 1
ATOM 1326 O O . LEU A 1 179 ? -11.816 -1.243 17.166 1.00 90.12 179 LEU A O 1
ATOM 1330 N N . THR A 1 180 ? -13.084 -2.363 18.632 1.00 88.38 180 THR A N 1
ATOM 1331 C CA . THR A 1 180 ? -12.743 -1.519 19.798 1.00 88.38 180 THR A CA 1
ATOM 1332 C C . THR A 1 180 ? -11.870 -2.231 20.827 1.00 88.38 180 THR A C 1
ATOM 1334 O O . THR A 1 180 ? -11.182 -1.578 21.607 1.00 88.38 180 THR A O 1
ATOM 1337 N N . ASN A 1 181 ? -11.876 -3.567 20.858 1.00 91.44 181 ASN A N 1
ATOM 1338 C CA . ASN A 1 181 ? -11.100 -4.336 21.827 1.00 91.44 181 ASN A CA 1
ATOM 1339 C C . ASN A 1 181 ? -9.646 -4.507 21.338 1.00 91.44 181 ASN A C 1
ATOM 1341 O O . ASN A 1 181 ? -9.448 -5.154 20.310 1.00 91.44 181 ASN A O 1
ATOM 1345 N N . PRO A 1 182 ? -8.629 -4.008 22.070 1.00 90.94 182 PRO A N 1
ATOM 1346 C CA . PRO A 1 182 ? -7.226 -4.125 21.667 1.00 90.94 182 PRO A CA 1
ATOM 1347 C C . PRO A 1 182 ? -6.742 -5.566 21.467 1.00 90.94 182 PRO A C 1
ATOM 1349 O O . PRO A 1 182 ? -5.945 -5.817 20.571 1.00 90.94 182 PRO A O 1
ATOM 1352 N N . LEU A 1 183 ? -7.244 -6.526 22.255 1.00 93.75 183 LEU A N 1
ATOM 1353 C CA . LEU A 1 183 ? -6.882 -7.938 22.081 1.00 93.75 183 LEU A CA 1
ATOM 1354 C C . LEU A 1 183 ? -7.406 -8.487 20.751 1.00 93.75 183 LEU A C 1
ATOM 1356 O O . LEU A 1 183 ? -6.708 -9.231 20.074 1.00 93.75 183 LEU A O 1
ATOM 1360 N N . VAL A 1 184 ? -8.611 -8.073 20.356 1.00 95.12 184 VAL A N 1
ATOM 1361 C CA . VAL A 1 184 ? -9.215 -8.466 19.076 1.00 95.12 184 VAL A CA 1
ATOM 1362 C C . VAL A 1 184 ? -8.490 -7.791 17.907 1.00 95.12 184 VAL A C 1
ATOM 1364 O O . VAL A 1 184 ? -8.272 -8.430 16.884 1.00 95.12 184 VAL A O 1
ATOM 1367 N N . LYS A 1 185 ? -8.053 -6.530 18.066 1.00 95.88 185 LYS A N 1
ATOM 1368 C CA . LYS A 1 185 ? -7.203 -5.846 17.073 1.00 95.88 185 LYS A CA 1
ATOM 1369 C C . LYS A 1 185 ? -5.891 -6.615 16.849 1.00 95.88 185 LYS A C 1
ATOM 1371 O O . LYS A 1 185 ? -5.540 -6.861 15.703 1.00 95.88 185 LYS A O 1
ATOM 1376 N N . MET A 1 186 ? -5.217 -7.060 17.916 1.00 96.31 186 MET A N 1
ATOM 1377 C CA . MET A 1 186 ? -4.004 -7.888 17.793 1.00 96.31 186 MET A CA 1
ATOM 1378 C C . MET A 1 186 ? -4.269 -9.230 17.108 1.00 96.31 186 MET A C 1
ATOM 1380 O O . MET A 1 186 ? -3.519 -9.606 16.219 1.00 96.31 186 MET A O 1
ATOM 1384 N N . GLN A 1 187 ? -5.357 -9.924 17.453 1.00 97.50 187 GLN A N 1
ATOM 1385 C CA . GLN A 1 187 ? -5.719 -11.182 16.786 1.00 97.50 187 GLN A CA 1
ATOM 1386 C C . GLN A 1 187 ? -5.936 -11.003 15.276 1.00 97.50 187 GLN A C 1
ATOM 1388 O O . GLN A 1 187 ? -5.571 -11.879 14.495 1.00 97.50 187 GLN A O 1
ATOM 1393 N N . LEU A 1 188 ? -6.517 -9.873 14.860 1.00 97.56 188 LEU A N 1
ATOM 1394 C CA . LEU A 1 188 ? -6.657 -9.533 13.446 1.00 97.56 188 LEU A CA 1
ATOM 1395 C C . LEU A 1 188 ? -5.289 -9.316 12.783 1.00 97.56 188 LEU A C 1
ATOM 1397 O O . LEU A 1 188 ? -5.052 -9.855 11.705 1.00 97.56 188 LEU A O 1
ATOM 1401 N N . VAL A 1 189 ? -4.393 -8.560 13.428 1.00 97.69 189 VAL A N 1
ATOM 1402 C CA . VAL A 1 189 ? -3.018 -8.337 12.945 1.00 97.69 189 VAL A CA 1
ATOM 1403 C C . VAL A 1 189 ? -2.284 -9.670 12.784 1.00 97.69 189 VAL A C 1
ATOM 1405 O O . VAL A 1 189 ? -1.698 -9.907 11.730 1.00 97.69 189 VAL A O 1
ATOM 1408 N N . ASP A 1 190 ? -2.363 -10.563 13.772 1.00 97.81 190 ASP A N 1
ATOM 1409 C CA . ASP A 1 190 ? -1.703 -11.873 13.733 1.00 97.81 190 ASP A CA 1
ATOM 1410 C C . ASP A 1 190 ? -2.243 -12.750 12.590 1.00 97.81 190 ASP A C 1
ATOM 1412 O O . ASP A 1 190 ? -1.465 -13.346 11.840 1.00 97.81 190 ASP A O 1
ATOM 1416 N N . LEU A 1 191 ? -3.571 -12.796 12.410 1.00 98.25 191 LEU A N 1
ATOM 1417 C CA . LEU A 1 191 ? -4.204 -13.539 11.315 1.00 98.25 191 LEU A CA 1
ATOM 1418 C C . LEU A 1 191 ? -3.736 -13.025 9.949 1.00 98.25 191 LEU A C 1
ATOM 1420 O O . LEU A 1 191 ? -3.322 -13.811 9.097 1.00 98.25 191 LEU A O 1
ATOM 1424 N N . VAL A 1 192 ? -3.814 -11.711 9.739 1.00 98.38 192 VAL A N 1
ATOM 1425 C CA . VAL A 1 192 ? -3.455 -11.085 8.461 1.00 98.38 192 VAL A CA 1
ATOM 1426 C C . VAL A 1 192 ? -1.967 -11.250 8.184 1.00 98.38 192 VAL A C 1
ATOM 1428 O O . VAL A 1 192 ? -1.599 -11.565 7.058 1.00 98.38 192 VAL A O 1
ATOM 1431 N N . THR A 1 193 ? -1.119 -11.150 9.208 1.00 98.31 193 THR A N 1
ATOM 1432 C CA . THR A 1 193 ? 0.322 -11.398 9.081 1.00 98.31 193 THR A CA 1
ATOM 1433 C C . THR A 1 193 ? 0.613 -12.796 8.548 1.00 98.31 193 THR A C 1
ATOM 1435 O O . THR A 1 193 ? 1.364 -12.935 7.583 1.00 98.31 193 THR A O 1
ATOM 1438 N N . GLY A 1 194 ? -0.014 -13.829 9.121 1.00 97.50 194 GLY A N 1
ATOM 1439 C CA . GLY A 1 194 ? 0.172 -15.205 8.658 1.00 97.50 194 GLY A CA 1
ATOM 1440 C C . GLY A 1 194 ? -0.300 -15.424 7.217 1.00 97.50 194 GLY A C 1
ATOM 1441 O O . GLY A 1 194 ? 0.371 -16.114 6.451 1.00 97.50 194 GLY A O 1
ATOM 1442 N N . LEU A 1 195 ? -1.422 -14.810 6.828 1.00 97.50 195 LEU A N 1
ATOM 1443 C CA . LEU A 1 195 ? -1.951 -14.902 5.463 1.00 97.50 195 LEU A CA 1
ATOM 1444 C C . LEU A 1 195 ? -1.050 -14.188 4.449 1.00 97.50 195 LEU A C 1
ATOM 1446 O O . LEU A 1 195 ? -0.729 -14.764 3.418 1.00 97.50 195 LEU A O 1
ATOM 1450 N N . LEU A 1 196 ? -0.590 -12.974 4.756 1.00 97.06 196 LEU A N 1
ATOM 1451 C CA . LEU A 1 196 ? 0.320 -12.219 3.892 1.00 97.06 196 LEU A CA 1
ATOM 1452 C C . LEU A 1 196 ? 1.638 -12.972 3.670 1.00 97.06 196 LEU A C 1
ATOM 1454 O O . LEU A 1 196 ? 2.080 -13.121 2.533 1.00 97.06 196 LEU A O 1
ATOM 1458 N N . GLN A 1 197 ? 2.229 -13.517 4.736 1.00 96.00 197 GLN A N 1
ATOM 1459 C CA . GLN A 1 197 ? 3.458 -14.310 4.638 1.00 96.00 197 GLN A CA 1
ATOM 1460 C C . GLN A 1 197 ? 3.289 -15.557 3.765 1.00 96.00 197 GLN A C 1
ATOM 1462 O O . GLN A 1 197 ? 4.185 -15.892 2.990 1.00 96.00 197 GLN A O 1
ATOM 1467 N N . ALA A 1 198 ? 2.137 -16.228 3.845 1.00 93.94 198 ALA A N 1
ATOM 1468 C CA . ALA A 1 198 ? 1.830 -17.371 2.987 1.00 93.94 198 ALA A CA 1
ATOM 1469 C C . ALA A 1 198 ? 1.696 -16.989 1.498 1.00 93.94 198 ALA A C 1
ATOM 1471 O O . ALA A 1 198 ? 1.900 -17.832 0.629 1.00 93.94 198 ALA A O 1
ATOM 1472 N N . GLU A 1 199 ? 1.391 -15.725 1.209 1.00 92.75 199 GLU A N 1
ATOM 1473 C CA . GLU A 1 199 ? 1.176 -15.173 -0.136 1.00 92.75 199 GLU A CA 1
ATOM 1474 C C . GLU A 1 199 ? 2.441 -14.517 -0.724 1.00 92.75 199 GLU A C 1
ATOM 1476 O O . GLU A 1 199 ? 2.399 -13.915 -1.801 1.00 92.75 199 GLU A O 1
ATOM 1481 N N . GLY A 1 200 ? 3.578 -14.655 -0.032 1.00 91.88 200 GLY A N 1
ATOM 1482 C CA . GLY A 1 200 ? 4.882 -14.145 -0.463 1.00 91.88 200 GLY A CA 1
ATOM 1483 C C . GLY A 1 200 ? 5.198 -12.723 0.004 1.00 91.88 200 GLY A C 1
ATOM 1484 O O . GLY A 1 200 ? 6.258 -12.193 -0.336 1.00 91.88 200 GLY A O 1
ATOM 1485 N N . PHE A 1 201 ? 4.328 -12.109 0.811 1.00 95.75 201 PHE A N 1
ATOM 1486 C CA . PHE A 1 201 ? 4.645 -10.830 1.434 1.00 95.75 201 PHE A CA 1
ATOM 1487 C C . PHE A 1 201 ? 5.650 -11.021 2.576 1.00 95.75 201 PHE A C 1
ATOM 1489 O O . PHE A 1 201 ? 5.598 -11.973 3.355 1.00 95.75 201 PHE A O 1
ATOM 1496 N N . HIS A 1 202 ? 6.562 -10.073 2.693 1.00 95.06 202 HIS A N 1
ATOM 1497 C CA . HIS A 1 202 ? 7.595 -9.985 3.712 1.00 95.06 202 HIS A CA 1
ATOM 1498 C C . HIS A 1 202 ? 7.537 -8.607 4.382 1.00 95.06 202 HIS A C 1
ATOM 1500 O O . HIS A 1 202 ? 6.654 -7.793 4.098 1.00 95.06 202 HIS A O 1
ATOM 1506 N N . ASP A 1 203 ? 8.438 -8.379 5.339 1.00 94.00 203 ASP A N 1
ATOM 1507 C CA . ASP A 1 203 ? 8.518 -7.144 6.132 1.00 94.00 203 ASP A CA 1
ATOM 1508 C C . ASP A 1 203 ? 7.190 -6.732 6.784 1.00 94.00 203 ASP A C 1
ATOM 1510 O O . ASP A 1 203 ? 6.916 -5.548 6.987 1.00 94.00 203 ASP A O 1
ATOM 1514 N N . VAL A 1 204 ? 6.362 -7.722 7.134 1.00 96.44 204 VAL A N 1
ATOM 1515 C CA . VAL A 1 204 ? 5.058 -7.486 7.751 1.00 96.44 204 VAL A CA 1
ATOM 1516 C C . VAL A 1 204 ? 5.254 -6.829 9.115 1.00 96.44 204 VAL A C 1
ATOM 1518 O O . VAL A 1 204 ? 5.756 -7.457 10.048 1.00 96.44 204 VAL A O 1
ATOM 1521 N N . THR A 1 205 ? 4.876 -5.558 9.220 1.00 96.00 205 THR A N 1
ATOM 1522 C CA . THR A 1 205 ? 5.228 -4.706 10.358 1.00 96.00 205 THR A CA 1
ATOM 1523 C C . THR A 1 205 ? 4.048 -3.854 10.792 1.00 96.00 205 THR A C 1
ATOM 1525 O O . THR A 1 205 ? 3.386 -3.209 9.980 1.00 96.00 205 THR A O 1
ATOM 1528 N N . LEU A 1 206 ? 3.814 -3.797 12.102 1.00 96.62 206 LEU A N 1
ATOM 1529 C CA . LEU A 1 206 ? 2.886 -2.842 12.698 1.00 96.62 206 LEU A CA 1
ATOM 1530 C C . LEU A 1 206 ? 3.587 -1.478 12.829 1.00 96.62 206 LEU A C 1
ATOM 1532 O O . LEU A 1 206 ? 4.403 -1.274 13.731 1.00 96.62 206 LEU A O 1
ATOM 1536 N N . ARG A 1 207 ? 3.290 -0.547 11.912 1.00 95.31 207 ARG A N 1
ATOM 1537 C CA . ARG A 1 207 ? 3.955 0.769 11.790 1.00 95.31 207 ARG A CA 1
ATOM 1538 C C . ARG A 1 207 ? 3.792 1.620 13.047 1.00 95.31 207 ARG A C 1
ATOM 1540 O O . ARG A 1 207 ? 4.676 2.392 13.401 1.00 95.31 207 ARG A O 1
ATOM 1547 N N . ASN A 1 208 ? 2.668 1.453 13.734 1.00 95.44 208 ASN A N 1
ATOM 1548 C CA . ASN A 1 208 ? 2.315 2.208 14.928 1.00 95.44 208 ASN A CA 1
ATOM 1549 C C . ASN A 1 208 ? 2.856 1.618 16.240 1.00 95.44 208 ASN A C 1
ATOM 1551 O O . ASN A 1 208 ? 2.572 2.184 17.296 1.00 95.44 208 ASN A O 1
ATOM 1555 N N . ASP A 1 209 ? 3.617 0.515 16.206 1.00 95.50 209 ASP A N 1
ATOM 1556 C CA . ASP A 1 209 ? 4.211 -0.070 17.412 1.00 95.50 209 ASP A CA 1
ATOM 1557 C C . ASP A 1 209 ? 5.301 0.849 18.006 1.00 95.50 209 ASP A C 1
ATOM 1559 O O . ASP A 1 209 ? 6.366 1.024 17.401 1.00 95.50 209 ASP A O 1
ATOM 1563 N N . PRO A 1 210 ? 5.089 1.414 19.214 1.00 93.50 210 PRO A N 1
ATOM 1564 C CA . PRO A 1 210 ? 6.070 2.274 19.871 1.00 93.50 210 PRO A CA 1
ATOM 1565 C C . PRO A 1 210 ? 7.401 1.576 20.166 1.00 93.50 210 PRO A C 1
ATOM 1567 O O . PRO A 1 210 ? 8.401 2.260 20.372 1.00 93.50 210 PRO A O 1
ATOM 1570 N N . ALA A 1 211 ? 7.444 0.238 20.187 1.00 93.19 211 ALA A N 1
ATOM 1571 C CA . ALA A 1 211 ? 8.679 -0.516 20.387 1.00 93.19 211 ALA A CA 1
ATOM 1572 C C . ALA A 1 211 ? 9.713 -0.281 19.270 1.00 93.19 211 ALA A C 1
ATOM 1574 O O . ALA A 1 211 ? 10.910 -0.445 19.507 1.00 93.19 211 ALA A O 1
ATOM 1575 N N . HIS A 1 212 ? 9.274 0.142 18.079 1.00 90.12 212 HIS A N 1
ATOM 1576 C CA . HIS A 1 212 ? 10.157 0.494 16.964 1.00 90.12 212 HIS A CA 1
ATOM 1577 C C . HIS A 1 212 ? 10.674 1.943 17.030 1.00 90.12 212 HIS A C 1
ATOM 1579 O O . HIS A 1 212 ? 11.596 2.309 16.298 1.00 90.12 212 HIS A O 1
ATOM 1585 N N . ALA A 1 213 ? 10.122 2.785 17.910 1.00 90.81 213 ALA A N 1
ATOM 1586 C CA . ALA A 1 213 ? 10.521 4.181 18.021 1.00 90.81 213 ALA A CA 1
ATOM 1587 C C . ALA A 1 213 ? 11.867 4.329 18.753 1.00 90.81 213 ALA A C 1
ATOM 1589 O O . ALA A 1 213 ? 12.018 3.970 19.921 1.00 90.81 213 ALA A O 1
ATOM 1590 N N . SER A 1 214 ? 12.851 4.928 18.080 1.00 92.00 214 SER A N 1
ATOM 1591 C CA . SER A 1 214 ? 14.171 5.201 18.659 1.00 92.00 214 SER A CA 1
ATOM 1592 C C . SER A 1 214 ? 14.252 6.619 19.227 1.00 92.00 214 SER A C 1
ATOM 1594 O O . SER A 1 214 ? 14.590 7.575 18.532 1.00 92.00 214 SER A O 1
ATOM 1596 N N . GLY A 1 215 ? 13.960 6.752 20.522 1.00 92.12 215 GLY A N 1
ATOM 1597 C CA . GLY A 1 215 ? 14.080 8.013 21.260 1.00 92.12 215 GLY A CA 1
ATOM 1598 C C . GLY A 1 215 ? 12.815 8.879 21.259 1.00 92.12 215 GLY A C 1
ATOM 1599 O O . GLY A 1 215 ? 11.796 8.552 20.653 1.00 92.12 215 GLY A O 1
ATOM 1600 N N . ALA A 1 216 ? 12.878 10.005 21.977 1.00 93.50 216 ALA A N 1
ATOM 1601 C CA . ALA A 1 216 ? 11.707 10.838 22.265 1.00 93.50 216 ALA A CA 1
ATOM 1602 C C . ALA A 1 216 ? 11.079 11.469 21.011 1.00 93.50 216 ALA A C 1
ATOM 1604 O O . ALA A 1 216 ? 9.858 11.547 20.920 1.00 93.50 216 ALA A O 1
ATOM 1605 N N . ALA A 1 217 ? 11.895 11.880 20.034 1.00 94.88 217 ALA A N 1
ATOM 1606 C CA . ALA A 1 217 ? 11.400 12.468 18.790 1.00 94.88 217 ALA A CA 1
ATOM 1607 C C . ALA A 1 217 ? 10.600 11.455 17.953 1.00 94.88 217 ALA A C 1
ATOM 1609 O O . ALA A 1 217 ? 9.509 11.771 17.488 1.00 94.88 217 ALA A O 1
ATOM 1610 N N . ALA A 1 218 ? 11.096 10.219 17.824 1.00 93.56 218 ALA A N 1
ATOM 1611 C CA . ALA A 1 218 ? 10.383 9.152 17.123 1.00 93.56 218 ALA A CA 1
ATOM 1612 C C . ALA A 1 218 ? 9.072 8.782 17.838 1.00 93.56 218 ALA A C 1
ATOM 1614 O O . ALA A 1 218 ? 8.047 8.594 17.191 1.00 93.56 218 ALA A O 1
ATOM 1615 N N . LEU A 1 219 ? 9.073 8.738 19.174 1.00 93.44 219 LEU A N 1
ATOM 1616 C CA . LEU A 1 219 ? 7.856 8.465 19.942 1.00 93.44 219 LEU A CA 1
ATOM 1617 C C . LEU A 1 219 ? 6.818 9.592 19.808 1.00 93.44 219 LEU A C 1
ATOM 1619 O O . LEU A 1 219 ? 5.625 9.315 19.706 1.00 93.44 219 LEU A O 1
ATOM 1623 N N . ALA A 1 220 ? 7.262 10.850 19.762 1.00 94.44 220 ALA A N 1
ATOM 1624 C CA . ALA A 1 220 ? 6.389 11.991 19.497 1.00 94.44 220 ALA A CA 1
ATOM 1625 C C . ALA A 1 220 ? 5.797 11.942 18.078 1.00 94.44 220 ALA A C 1
ATOM 1627 O O . ALA A 1 220 ? 4.627 12.273 17.899 1.00 94.44 220 ALA A O 1
ATOM 1628 N N . ALA A 1 221 ? 6.564 11.479 17.083 1.00 94.12 221 ALA A N 1
ATOM 1629 C CA . ALA A 1 221 ? 6.049 11.238 15.735 1.00 94.12 221 ALA A CA 1
ATOM 1630 C C . ALA A 1 221 ? 4.972 10.139 15.730 1.00 94.12 221 ALA A C 1
ATOM 1632 O O . ALA A 1 221 ? 3.906 10.344 15.158 1.00 94.12 221 ALA A O 1
ATOM 1633 N N . VAL A 1 222 ? 5.191 9.030 16.450 1.00 95.06 222 VAL A N 1
ATOM 1634 C CA . VAL A 1 222 ? 4.187 7.963 16.628 1.00 95.06 222 VAL A CA 1
ATOM 1635 C C . VAL A 1 222 ? 2.913 8.496 17.296 1.00 95.06 222 VAL A C 1
ATOM 1637 O O . VAL A 1 222 ? 1.810 8.225 16.825 1.00 95.06 222 VAL A O 1
ATOM 1640 N N . GLU A 1 223 ? 3.029 9.284 18.369 1.00 95.12 223 GLU A N 1
ATOM 1641 C CA . GLU A 1 223 ? 1.860 9.898 19.012 1.00 95.12 223 GLU A CA 1
ATOM 1642 C C . GLU A 1 223 ? 1.122 10.839 18.055 1.00 95.12 223 GLU A C 1
ATOM 1644 O O . GLU A 1 223 ? -0.106 10.780 17.957 1.00 95.12 223 GLU A O 1
ATOM 1649 N N . HIS A 1 224 ? 1.862 11.683 17.334 1.00 94.44 224 HIS A N 1
ATOM 1650 C CA . HIS A 1 224 ? 1.288 12.618 16.380 1.00 94.44 224 HIS A CA 1
ATOM 1651 C C . HIS A 1 224 ? 0.587 11.901 15.224 1.00 94.44 224 HIS A C 1
ATOM 1653 O O . HIS A 1 224 ? -0.486 12.327 14.812 1.00 94.44 224 HIS A O 1
ATOM 1659 N N . GLU A 1 225 ? 1.155 10.827 14.685 1.00 94.88 225 GLU A N 1
ATOM 1660 C CA . GLU A 1 225 ? 0.585 10.103 13.549 1.00 94.88 225 GLU A CA 1
ATOM 1661 C C . GLU A 1 225 ? -0.615 9.245 13.977 1.00 94.88 225 GLU A C 1
ATOM 1663 O O . GLU A 1 225 ? -1.684 9.341 13.374 1.00 94.88 225 GLU A O 1
ATOM 1668 N N . PHE A 1 226 ? -0.490 8.488 15.072 1.00 96.56 226 PHE A N 1
ATOM 1669 C CA . PHE A 1 226 ? -1.448 7.436 15.442 1.00 96.56 226 PHE A CA 1
ATOM 1670 C C . PHE A 1 226 ? -2.360 7.779 16.625 1.00 96.56 226 PHE A C 1
ATOM 1672 O O . PHE A 1 226 ? -3.311 7.048 16.907 1.00 96.56 226 PHE A O 1
ATOM 1679 N N . GLY A 1 227 ? -2.119 8.897 17.310 1.00 95.62 227 GLY A N 1
ATOM 1680 C CA . GLY A 1 227 ? -3.020 9.447 18.327 1.00 95.62 227 GLY A CA 1
ATOM 1681 C C . GLY A 1 227 ? -2.786 8.918 19.736 1.00 95.62 227 GLY A C 1
ATOM 1682 O O . GLY A 1 227 ? -3.642 9.093 20.599 1.00 95.62 227 GLY A O 1
ATOM 1683 N N . GLY A 1 228 ? -1.644 8.273 19.977 1.00 93.94 228 GLY A N 1
ATOM 1684 C CA . GLY A 1 228 ? -1.265 7.780 21.295 1.00 93.94 228 GLY A CA 1
ATOM 1685 C C . GLY A 1 228 ? 0.164 7.244 21.349 1.00 93.94 228 GLY A C 1
ATOM 1686 O O . GLY A 1 228 ? 0.724 6.807 20.346 1.00 93.94 228 GLY A O 1
ATOM 1687 N N . MET A 1 229 ? 0.743 7.251 22.552 1.00 91.69 229 MET A N 1
ATOM 1688 C CA . MET A 1 229 ? 2.091 6.725 22.823 1.00 91.69 229 MET A CA 1
ATOM 1689 C C . MET A 1 229 ? 2.119 5.216 23.111 1.00 91.69 229 MET A C 1
ATOM 1691 O O . MET A 1 229 ? 3.192 4.631 23.227 1.00 91.69 229 MET A O 1
ATOM 1695 N N . THR A 1 230 ? 0.956 4.578 23.274 1.00 92.62 230 THR A N 1
ATOM 1696 C CA . THR A 1 230 ? 0.832 3.125 23.451 1.00 92.62 230 THR A CA 1
ATOM 1697 C C . THR A 1 230 ? -0.165 2.577 22.440 1.00 92.62 230 THR A C 1
ATOM 1699 O O . THR A 1 230 ? -1.158 3.243 22.151 1.00 92.62 230 THR A O 1
ATOM 1702 N N . LEU A 1 231 ? 0.039 1.346 21.957 1.00 93.56 231 LEU A N 1
ATOM 1703 C CA . LEU A 1 231 ? -0.893 0.684 21.028 1.00 93.56 231 LEU A CA 1
ATOM 1704 C C . LEU A 1 231 ? -2.349 0.733 21.519 1.00 93.56 231 LEU A C 1
ATOM 1706 O O . LEU A 1 231 ? -3.284 0.933 20.746 1.00 93.56 231 LEU A O 1
ATOM 1710 N N . ARG A 1 232 ? -2.552 0.575 22.832 1.00 92.44 232 ARG A N 1
ATOM 1711 C CA . ARG A 1 232 ? -3.879 0.577 23.456 1.00 92.44 232 ARG A CA 1
ATOM 1712 C C . ARG A 1 232 ? -4.575 1.937 23.391 1.00 92.44 232 ARG A C 1
ATOM 1714 O O . ARG A 1 232 ? -5.801 1.961 23.366 1.00 92.44 232 ARG A O 1
ATOM 1721 N N . ASP A 1 233 ? -3.811 3.023 23.404 1.00 93.62 233 ASP A N 1
ATOM 1722 C CA . ASP A 1 233 ? -4.332 4.390 23.424 1.00 93.62 233 ASP A CA 1
ATOM 1723 C C . ASP A 1 233 ? -4.322 5.050 22.040 1.00 93.62 233 ASP A C 1
ATOM 1725 O O . ASP A 1 233 ? -4.749 6.192 21.914 1.00 93.62 233 ASP A O 1
ATOM 1729 N N . GLN A 1 234 ? -3.827 4.365 21.010 1.00 95.81 234 GLN A N 1
ATOM 1730 C CA . GLN A 1 234 ? -3.810 4.877 19.644 1.00 95.81 234 GLN A CA 1
ATOM 1731 C C . GLN A 1 234 ? -5.181 4.772 18.974 1.00 95.81 234 GLN A C 1
ATOM 1733 O O . GLN A 1 234 ? -5.922 3.799 19.141 1.00 95.81 234 GLN A O 1
ATOM 1738 N N . VAL A 1 235 ? -5.480 5.783 18.163 1.00 96.81 235 VAL A N 1
ATOM 1739 C CA . VAL A 1 235 ? -6.678 5.877 17.326 1.00 96.81 235 VAL A CA 1
ATOM 1740 C C . VAL A 1 235 ? -6.524 5.046 16.057 1.00 96.81 235 VAL A C 1
ATOM 1742 O O . VAL A 1 235 ? -7.504 4.474 15.578 1.00 96.81 235 VAL A O 1
ATOM 1745 N N . VAL A 1 236 ? -5.305 4.976 15.520 1.00 96.81 236 VAL A N 1
ATOM 1746 C CA . VAL A 1 236 ? -4.999 4.321 14.246 1.00 96.81 236 VAL A CA 1
ATOM 1747 C C . VAL A 1 236 ? -3.993 3.199 14.461 1.00 96.81 236 VAL A C 1
ATOM 1749 O O . VAL A 1 236 ? -2.966 3.400 15.102 1.00 96.81 236 VAL A O 1
ATOM 1752 N N . TRP A 1 237 ? -4.295 2.020 13.925 1.00 97.62 237 TRP A N 1
ATOM 1753 C CA . TRP A 1 237 ? -3.339 0.927 13.774 1.00 97.62 237 TRP A CA 1
ATOM 1754 C C . TRP A 1 237 ? -3.077 0.716 12.287 1.00 97.62 237 TRP A C 1
ATOM 1756 O O . TRP A 1 237 ? -4.037 0.681 11.524 1.00 97.62 237 TRP A O 1
ATOM 1766 N N . SER A 1 238 ? -1.816 0.588 11.884 1.00 97.56 238 SER A N 1
ATOM 1767 C CA . SER A 1 238 ? -1.404 0.412 10.488 1.00 97.56 238 SER A CA 1
ATOM 1768 C C . SER A 1 238 ? -0.440 -0.767 10.400 1.00 97.56 238 SER A C 1
ATOM 1770 O O . SER A 1 238 ? 0.676 -0.717 10.921 1.00 97.56 238 SER A O 1
ATOM 1772 N N . LEU A 1 239 ? -0.907 -1.855 9.792 1.00 98.38 239 LEU A N 1
ATOM 1773 C CA . LEU A 1 239 ? -0.098 -3.015 9.442 1.00 98.38 239 LEU A CA 1
ATOM 1774 C C . LEU A 1 239 ? 0.293 -2.876 7.975 1.00 98.38 239 LEU A C 1
ATOM 1776 O O . LEU A 1 239 ? -0.585 -2.809 7.119 1.00 98.38 239 LEU A O 1
ATOM 1780 N N . VAL A 1 240 ? 1.592 -2.867 7.700 1.00 98.00 240 VAL A N 1
ATOM 1781 C CA . VAL A 1 240 ? 2.137 -2.765 6.344 1.00 98.00 240 VAL A CA 1
ATOM 1782 C C . VAL A 1 240 ? 2.926 -4.017 5.990 1.00 98.00 240 VAL A C 1
ATOM 1784 O O . VAL A 1 240 ? 3.529 -4.637 6.866 1.00 98.00 240 VAL A O 1
ATOM 1787 N N . ALA A 1 241 ? 2.931 -4.391 4.716 1.00 97.69 241 ALA A N 1
ATOM 1788 C CA . ALA A 1 241 ? 3.713 -5.513 4.207 1.00 97.69 241 ALA A CA 1
ATOM 1789 C C . ALA A 1 241 ? 4.139 -5.271 2.761 1.00 97.69 241 ALA A C 1
ATOM 1791 O O . ALA A 1 241 ? 3.445 -4.569 2.029 1.00 97.69 241 ALA A O 1
ATOM 1792 N N . ARG A 1 242 ? 5.246 -5.886 2.333 1.00 96.75 242 ARG A N 1
ATOM 1793 C CA . ARG A 1 242 ? 5.791 -5.720 0.978 1.00 96.75 242 ARG A CA 1
ATOM 1794 C C . ARG A 1 242 ? 5.880 -7.035 0.230 1.00 96.75 242 ARG A C 1
ATOM 1796 O O . ARG A 1 242 ? 6.180 -8.069 0.810 1.00 96.75 242 ARG A O 1
ATOM 1803 N N . GLU A 1 243 ? 5.664 -6.978 -1.070 1.00 92.44 243 GLU A N 1
ATOM 1804 C CA . GLU A 1 243 ? 5.895 -8.047 -2.033 1.00 92.44 243 GLU A CA 1
ATOM 1805 C C . GLU A 1 243 ? 6.816 -7.477 -3.117 1.00 92.44 243 GLU A C 1
ATOM 1807 O O . GLU A 1 243 ? 6.666 -6.320 -3.511 1.00 92.44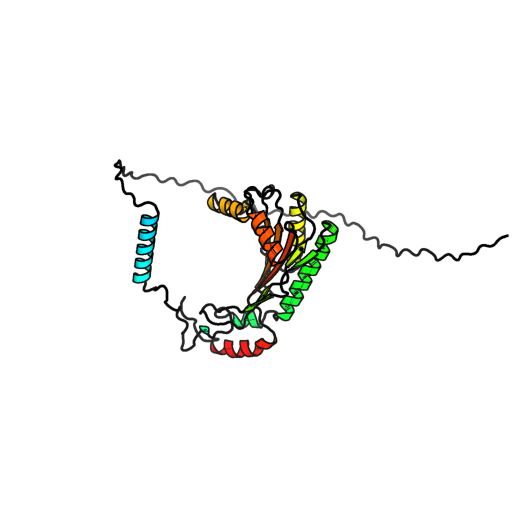 243 GLU A O 1
ATOM 1812 N N . SER A 1 244 ? 7.831 -8.247 -3.510 1.00 83.31 244 SER A N 1
ATOM 1813 C CA . SER A 1 244 ? 8.891 -7.798 -4.427 1.00 83.31 244 SER A CA 1
ATOM 1814 C C . SER A 1 244 ? 9.273 -8.844 -5.477 1.00 83.31 244 SER A C 1
ATOM 1816 O O . SER A 1 244 ? 10.149 -8.587 -6.301 1.00 83.31 244 SER A O 1
ATOM 1818 N N . VAL A 1 245 ? 8.645 -10.024 -5.446 1.00 78.12 245 VAL A N 1
ATOM 1819 C CA . VAL A 1 245 ? 8.946 -11.149 -6.339 1.00 78.12 245 VAL A CA 1
ATOM 1820 C C . VAL A 1 245 ? 8.242 -10.969 -7.677 1.00 78.12 245 VAL A C 1
ATOM 1822 O O . VAL A 1 245 ? 8.854 -11.176 -8.719 1.00 78.12 245 VAL A O 1
ATOM 1825 N N . HIS A 1 246 ? 6.964 -10.602 -7.653 1.00 76.44 246 HIS A N 1
ATOM 1826 C CA . HIS A 1 246 ? 6.133 -10.469 -8.850 1.00 76.44 246 HIS A CA 1
ATOM 1827 C C . HIS A 1 246 ? 5.859 -9.020 -9.234 1.00 76.44 246 HIS A C 1
ATOM 1829 O O . HIS A 1 246 ? 5.569 -8.731 -10.390 1.00 76.44 246 HIS A O 1
ATOM 1835 N N . SER A 1 247 ? 5.903 -8.128 -8.251 1.00 80.00 247 SER A N 1
ATOM 1836 C CA . SER A 1 247 ? 5.572 -6.714 -8.374 1.00 80.00 247 SER A CA 1
ATOM 1837 C C . SER A 1 247 ? 6.242 -5.945 -7.239 1.00 80.00 247 SER A C 1
ATOM 1839 O O . SER A 1 247 ? 6.765 -6.562 -6.321 1.00 80.00 247 SER A O 1
ATOM 1841 N N . ARG A 1 248 ? 6.217 -4.609 -7.251 1.00 91.50 248 ARG A N 1
ATOM 1842 C CA . ARG A 1 248 ? 6.550 -3.805 -6.061 1.00 91.50 248 ARG A CA 1
ATOM 1843 C C . ARG A 1 248 ? 5.265 -3.437 -5.327 1.00 91.50 248 ARG A C 1
ATOM 1845 O O . ARG A 1 248 ? 4.854 -2.276 -5.348 1.00 91.50 248 ARG A O 1
ATOM 1852 N N . SER A 1 249 ? 4.604 -4.441 -4.752 1.00 95.81 249 SER A N 1
ATOM 1853 C CA . SER A 1 249 ? 3.328 -4.252 -4.055 1.00 95.81 249 SER A CA 1
ATOM 1854 C C . SER A 1 249 ? 3.522 -3.978 -2.570 1.00 95.81 249 SER A C 1
ATOM 1856 O O . SER A 1 249 ? 4.279 -4.664 -1.888 1.00 95.81 249 SER A O 1
ATOM 1858 N N . GLU A 1 250 ? 2.791 -2.998 -2.054 1.00 97.56 250 GLU A N 1
ATOM 1859 C CA . GLU A 1 250 ? 2.663 -2.716 -0.630 1.00 97.56 250 GLU A CA 1
ATOM 1860 C C . GLU A 1 250 ? 1.203 -2.915 -0.218 1.00 97.56 250 GLU A C 1
ATOM 1862 O O . GLU A 1 250 ? 0.289 -2.357 -0.823 1.00 97.56 250 GLU A O 1
ATOM 1867 N N . PHE A 1 251 ? 0.990 -3.751 0.792 1.00 98.25 251 PHE A N 1
ATOM 1868 C CA . PHE A 1 251 ? -0.304 -3.948 1.432 1.00 98.25 251 PHE A CA 1
ATOM 1869 C C . PHE A 1 251 ? -0.386 -3.069 2.677 1.00 98.25 251 PHE A C 1
ATOM 1871 O O . PHE A 1 251 ? 0.560 -3.047 3.470 1.00 98.25 251 PHE A O 1
ATOM 1878 N N . GLU A 1 252 ? -1.535 -2.434 2.897 1.00 98.12 252 GLU A N 1
ATOM 1879 C CA . GLU A 1 252 ? -1.858 -1.752 4.147 1.00 98.12 252 GLU A CA 1
ATOM 1880 C C . GLU A 1 252 ? -3.210 -2.227 4.699 1.00 98.12 252 GLU A C 1
ATOM 1882 O O . GLU A 1 252 ? -4.240 -2.225 4.019 1.00 98.12 252 GLU A O 1
ATOM 1887 N N . LEU A 1 253 ? -3.205 -2.607 5.979 1.00 98.38 253 LEU A N 1
ATOM 1888 C CA . LEU A 1 253 ? -4.401 -2.731 6.802 1.00 98.38 253 LEU A CA 1
ATOM 1889 C C . LEU A 1 253 ? -4.424 -1.581 7.799 1.00 98.38 253 LEU A C 1
ATOM 1891 O O . LEU A 1 253 ? -3.510 -1.442 8.614 1.00 98.38 253 LEU A O 1
ATOM 1895 N N . THR A 1 254 ? -5.505 -0.805 7.798 1.00 97.12 254 THR A N 1
ATOM 1896 C CA . THR A 1 254 ? -5.695 0.305 8.738 1.00 97.12 254 THR A CA 1
ATOM 1897 C C . THR A 1 254 ? -6.900 0.059 9.639 1.00 97.12 254 THR A C 1
ATOM 1899 O O . THR A 1 254 ? -8.016 -0.086 9.155 1.00 97.12 254 THR A O 1
ATOM 1902 N N . ILE A 1 255 ? -6.721 0.072 10.961 1.00 96.75 255 ILE A N 1
ATOM 1903 C CA . ILE A 1 255 ? -7.828 0.065 11.931 1.00 96.75 255 ILE A CA 1
ATOM 1904 C C . ILE A 1 255 ? -7.972 1.465 12.514 1.00 96.75 255 ILE A C 1
ATOM 1906 O O . ILE A 1 255 ? -7.049 1.960 13.153 1.00 96.75 255 ILE A O 1
ATOM 1910 N N . ILE A 1 256 ? -9.140 2.083 12.356 1.00 95.12 256 ILE A N 1
ATOM 1911 C CA . ILE A 1 256 ? -9.458 3.403 12.908 1.00 95.12 256 ILE A CA 1
ATOM 1912 C C . ILE A 1 256 ? -10.524 3.258 13.989 1.00 95.12 256 ILE A C 1
ATOM 1914 O O . ILE A 1 256 ? -11.647 2.821 13.724 1.00 95.12 256 ILE A O 1
ATOM 1918 N N . GLU A 1 257 ? -10.204 3.685 15.208 1.00 94.31 257 GLU A N 1
ATOM 1919 C CA . GLU A 1 257 ? -11.120 3.686 16.341 1.00 94.31 257 GLU A CA 1
ATOM 1920 C C . GLU A 1 257 ? -11.015 4.982 17.156 1.00 94.31 257 GLU A C 1
ATOM 1922 O O . GLU A 1 257 ? -10.091 5.206 17.930 1.00 94.31 257 GLU A O 1
ATOM 1927 N N . LEU A 1 258 ? -12.028 5.836 17.020 1.00 94.19 258 LEU A N 1
ATOM 1928 C CA . LEU A 1 258 ? -11.988 7.221 17.503 1.00 94.19 258 LEU A CA 1
ATOM 1929 C C . LEU A 1 258 ? -12.163 7.388 19.021 1.00 94.19 258 LEU A C 1
ATOM 1931 O O . LEU A 1 258 ? -12.168 8.511 19.515 1.00 94.19 258 LEU A O 1
ATOM 1935 N N . LYS A 1 259 ? -12.324 6.306 19.791 1.00 92.56 259 LYS A N 1
ATOM 1936 C CA . LYS A 1 259 ? -12.554 6.380 21.246 1.00 92.56 259 LYS A CA 1
ATOM 1937 C C . LYS A 1 259 ? -11.428 7.096 21.990 1.00 92.56 259 LYS A C 1
ATOM 1939 O O . LYS A 1 259 ? -11.677 7.703 23.029 1.00 92.56 259 LYS A O 1
ATOM 1944 N N . HIS A 1 260 ? -10.209 6.987 21.475 1.00 92.44 260 HIS A N 1
ATOM 1945 C CA . HIS A 1 260 ? -9.017 7.569 22.073 1.00 92.44 260 HIS A CA 1
ATOM 1946 C C . HIS A 1 260 ? -8.611 8.906 21.432 1.00 92.44 260 HIS A C 1
ATOM 1948 O O . HIS A 1 260 ? -7.575 9.458 21.792 1.00 92.44 260 HIS A O 1
ATOM 1954 N N . ASP A 1 261 ? -9.434 9.470 20.539 1.00 94.94 261 ASP A N 1
ATOM 1955 C CA . ASP A 1 261 ? -9.163 10.772 19.931 1.00 94.94 261 ASP A CA 1
ATOM 1956 C C . ASP A 1 261 ? -9.374 11.905 20.945 1.00 94.94 261 ASP A C 1
ATOM 1958 O O . ASP A 1 261 ? -10.494 12.343 21.212 1.00 94.94 261 ASP A O 1
ATOM 1962 N N . ARG A 1 262 ? -8.273 12.371 21.540 1.00 91.38 262 ARG A N 1
ATOM 1963 C CA . ARG A 1 262 ? -8.284 13.436 22.555 1.00 91.38 262 ARG A CA 1
ATOM 1964 C C . ARG A 1 262 ? -8.319 14.837 21.956 1.00 91.38 262 ARG A C 1
ATOM 1966 O O . ARG A 1 262 ? -8.707 15.770 22.652 1.00 91.38 262 ARG A O 1
ATOM 1973 N N . THR A 1 263 ? -7.871 14.997 20.713 1.00 91.88 263 THR A N 1
ATOM 1974 C CA . THR A 1 263 ? -7.703 16.311 20.077 1.00 91.88 263 THR A CA 1
ATOM 1975 C C . THR A 1 263 ? -8.838 16.639 19.114 1.00 91.88 263 THR A C 1
ATOM 1977 O O . THR A 1 263 ? -9.005 17.800 18.760 1.00 91.88 263 THR A O 1
ATOM 1980 N N . GLY A 1 264 ? -9.618 15.639 18.693 1.00 94.88 264 GLY A N 1
ATOM 1981 C CA . GLY A 1 264 ? -10.660 15.776 17.675 1.00 94.88 264 GLY A CA 1
ATOM 1982 C C . GLY A 1 264 ? -10.119 15.730 16.243 1.00 94.88 264 GLY A C 1
ATOM 1983 O O . GLY A 1 264 ? -10.904 15.645 15.300 1.00 94.88 264 GLY A O 1
ATOM 1984 N N . ARG A 1 265 ? -8.790 15.738 16.062 1.00 95.50 265 ARG A N 1
ATOM 1985 C CA . ARG A 1 265 ? -8.137 15.763 14.746 1.00 95.50 265 ARG A CA 1
ATOM 1986 C C . ARG A 1 265 ? -8.485 14.526 13.918 1.00 95.50 265 ARG A C 1
ATOM 1988 O O . ARG A 1 265 ? -8.683 14.620 12.709 1.00 95.50 265 ARG A O 1
ATOM 1995 N N . PHE A 1 266 ? -8.561 13.356 14.553 1.00 95.69 266 PHE A N 1
ATOM 1996 C CA . PHE A 1 266 ? -8.874 12.115 13.843 1.00 95.69 266 PHE A CA 1
ATOM 1997 C C . PHE A 1 266 ? -10.350 12.039 13.471 1.00 95.69 266 PHE A C 1
ATOM 1999 O O . PHE A 1 266 ? -10.682 11.546 12.396 1.00 95.69 266 PHE A O 1
ATOM 2006 N N . LEU A 1 267 ? -11.240 12.557 14.319 1.00 94.94 267 LEU A N 1
ATOM 2007 C CA . LEU A 1 267 ? -12.654 12.700 13.999 1.00 94.94 267 LEU A CA 1
ATOM 2008 C C . LEU A 1 267 ? -12.869 13.653 12.817 1.00 94.94 267 LEU A C 1
ATOM 2010 O O . LEU A 1 267 ? -13.670 13.342 11.936 1.00 94.94 267 LEU A O 1
ATOM 2014 N N . GLU A 1 268 ? -12.169 14.786 12.775 1.00 95.00 268 GLU A N 1
ATOM 2015 C CA . GLU A 1 268 ? -12.215 15.717 11.641 1.00 95.00 268 GLU A CA 1
ATOM 2016 C C . GLU A 1 268 ? -11.721 15.058 10.349 1.00 95.00 268 GLU A C 1
ATOM 2018 O O . GLU A 1 268 ? -12.431 15.083 9.342 1.00 95.00 268 GLU A O 1
ATOM 2023 N N . ALA A 1 269 ? -10.576 14.370 10.391 1.00 92.19 269 ALA A N 1
ATOM 2024 C CA . ALA A 1 269 ? -10.061 13.624 9.243 1.00 92.19 269 ALA A CA 1
ATOM 2025 C C . ALA A 1 269 ? -11.032 12.517 8.787 1.00 92.19 269 ALA A C 1
ATOM 2027 O O . ALA A 1 269 ? -11.292 12.356 7.594 1.00 92.19 269 ALA A O 1
ATOM 2028 N N . ALA A 1 270 ? -11.630 11.780 9.730 1.00 91.38 270 ALA A N 1
ATOM 2029 C CA . ALA A 1 270 ? -12.607 10.739 9.430 1.00 91.38 270 ALA A CA 1
ATOM 2030 C C . ALA A 1 270 ? -13.900 11.304 8.817 1.00 91.38 270 ALA A C 1
ATOM 2032 O O . ALA A 1 270 ? -14.485 10.654 7.949 1.00 91.38 270 ALA A O 1
ATOM 2033 N N . ARG A 1 271 ? -14.336 12.504 9.230 1.00 92.50 271 ARG A N 1
ATOM 2034 C CA . ARG A 1 271 ? -15.473 13.222 8.628 1.00 92.50 271 ARG A CA 1
ATOM 2035 C C . ARG A 1 271 ? -15.171 13.650 7.204 1.00 92.50 271 ARG A C 1
ATOM 2037 O O . ARG A 1 271 ? -15.929 13.279 6.318 1.00 92.50 271 ARG A O 1
ATOM 2044 N N . ALA A 1 272 ? -14.046 14.325 6.978 1.00 90.50 272 ALA A N 1
ATOM 2045 C CA . ALA A 1 272 ? -13.634 14.742 5.639 1.00 90.50 272 ALA A CA 1
ATOM 2046 C C . ALA A 1 272 ? -13.530 13.537 4.688 1.00 90.50 272 ALA A C 1
ATOM 2048 O O . ALA A 1 272 ? -14.032 13.563 3.566 1.00 90.50 272 ALA A O 1
ATOM 2049 N N . ARG A 1 273 ? -12.963 12.422 5.167 1.00 87.31 273 ARG A N 1
ATOM 2050 C CA . ARG A 1 273 ? -12.903 11.165 4.411 1.00 87.31 273 ARG A CA 1
ATOM 2051 C C . ARG A 1 273 ? -14.291 10.605 4.093 1.00 87.31 273 ARG A C 1
ATOM 2053 O O . ARG A 1 273 ? -14.518 10.172 2.966 1.00 87.31 273 ARG A O 1
ATOM 2060 N N . ALA A 1 274 ? -15.201 10.591 5.066 1.00 86.44 274 ALA A N 1
ATOM 2061 C CA . ALA A 1 274 ? -16.566 10.103 4.875 1.00 86.44 274 ALA A CA 1
ATOM 2062 C C . ALA A 1 274 ? -17.393 11.011 3.947 1.00 86.44 274 ALA A C 1
ATOM 2064 O O . ALA A 1 274 ? -18.226 10.508 3.203 1.00 86.44 274 ALA A O 1
ATOM 2065 N N . GLU A 1 275 ? -17.153 12.321 3.950 1.00 87.88 275 GLU A N 1
ATOM 2066 C CA . GLU A 1 275 ? -17.793 13.273 3.034 1.00 87.88 275 GLU A CA 1
ATOM 2067 C C . GLU A 1 275 ? -17.309 13.086 1.593 1.00 87.88 275 GLU A C 1
ATOM 2069 O O . GLU A 1 275 ? -18.122 13.075 0.673 1.00 87.88 275 GLU A O 1
ATOM 2074 N N . LEU A 1 276 ? -16.001 12.888 1.397 1.00 83.75 276 LEU A N 1
ATOM 2075 C CA . LEU A 1 276 ? -15.405 12.732 0.067 1.00 83.75 276 LEU A CA 1
ATOM 2076 C C . LEU A 1 276 ? -15.644 11.351 -0.545 1.00 83.75 276 LEU A C 1
ATOM 2078 O O . LEU A 1 276 ? -15.877 11.239 -1.744 1.00 83.75 276 LEU A O 1
ATOM 2082 N N . ARG A 1 277 ? -15.529 10.289 0.259 1.00 80.31 277 ARG A N 1
ATOM 2083 C CA . ARG A 1 277 ? -15.500 8.901 -0.232 1.00 80.31 277 ARG A CA 1
ATOM 2084 C C . ARG A 1 277 ? -16.600 8.019 0.345 1.00 80.31 277 ARG A C 1
ATOM 2086 O O . ARG A 1 277 ? -16.717 6.873 -0.068 1.00 80.31 277 ARG A O 1
ATOM 2093 N N . GLY A 1 278 ? -17.402 8.514 1.285 1.00 83.50 278 GLY A N 1
ATOM 2094 C CA . GLY A 1 278 ? -18.402 7.714 1.987 1.00 83.50 278 GLY A CA 1
ATOM 2095 C C . GLY A 1 278 ? -17.818 6.770 3.045 1.00 83.50 278 GLY A C 1
ATOM 2096 O O . GLY A 1 278 ? -16.606 6.653 3.259 1.00 83.50 278 GLY A O 1
ATOM 2097 N N . GLY A 1 279 ? -18.722 6.060 3.716 1.00 83.62 279 GLY A N 1
ATOM 2098 C CA . GLY A 1 279 ? -18.385 4.987 4.649 1.00 83.62 279 GLY A CA 1
ATOM 2099 C C . GLY A 1 279 ? -18.261 5.419 6.114 1.00 83.62 279 GLY A C 1
ATOM 2100 O O . GLY A 1 279 ? -18.471 6.579 6.468 1.00 83.62 279 GLY A O 1
ATOM 2101 N N . PRO A 1 280 ? -17.980 4.460 7.007 1.00 88.88 280 PRO A N 1
ATOM 2102 C CA . PRO A 1 280 ? -17.917 4.709 8.441 1.00 88.88 280 PRO A CA 1
ATOM 2103 C C . PRO A 1 280 ? -16.651 5.467 8.867 1.00 88.88 280 PRO A C 1
ATOM 2105 O O . PRO A 1 280 ? -15.567 5.319 8.301 1.00 88.88 280 PRO A O 1
ATOM 2108 N N . MET A 1 281 ? -16.788 6.237 9.950 1.00 89.94 281 MET A N 1
ATOM 2109 C CA . MET A 1 281 ? -15.690 6.992 10.576 1.00 89.94 281 MET A CA 1
ATOM 2110 C C . MET A 1 281 ? -14.745 6.124 11.424 1.00 89.94 281 MET A C 1
ATOM 2112 O O . MET A 1 281 ? -13.668 6.565 11.805 1.00 89.94 281 MET A O 1
ATOM 2116 N N . SER A 1 282 ? -15.158 4.906 11.771 1.00 91.50 282 SER A N 1
ATOM 2117 C CA . SER A 1 282 ? -14.317 3.907 12.434 1.00 91.50 282 SER A CA 1
ATOM 2118 C C . SER A 1 282 ? -14.458 2.608 11.666 1.00 91.50 282 SER A C 1
ATOM 2120 O O . SER A 1 282 ? -15.588 2.175 11.431 1.00 91.50 282 SER A O 1
ATOM 2122 N N . SER A 1 283 ? -13.338 2.028 11.266 1.00 94.38 283 SER A N 1
ATOM 2123 C CA . SER A 1 283 ? -13.307 0.938 10.299 1.00 94.38 283 SER A CA 1
ATOM 2124 C C . SER A 1 283 ? -12.028 0.121 10.387 1.00 94.38 283 SER A C 1
ATOM 2126 O O . SER A 1 283 ? -11.064 0.524 11.033 1.00 94.38 283 SER A O 1
ATOM 2128 N N . VAL A 1 284 ? -12.048 -1.028 9.726 1.00 96.50 284 VAL A N 1
ATOM 2129 C CA . VAL A 1 284 ? -10.879 -1.744 9.229 1.00 96.50 284 VAL A CA 1
ATOM 2130 C C . VAL A 1 284 ? -10.850 -1.529 7.723 1.00 96.50 284 VAL A C 1
ATOM 2132 O O . VAL A 1 284 ? -11.835 -1.835 7.057 1.00 96.50 284 VAL A O 1
ATOM 2135 N N . ASP A 1 285 ? -9.755 -1.007 7.202 1.00 95.75 285 ASP A N 1
ATOM 2136 C CA . ASP A 1 285 ? -9.542 -0.765 5.780 1.00 95.75 285 ASP A CA 1
ATOM 2137 C C . ASP A 1 285 ? -8.447 -1.712 5.279 1.00 95.75 285 ASP A C 1
ATOM 2139 O O . ASP A 1 285 ? -7.494 -1.976 6.012 1.00 95.75 285 ASP A O 1
ATOM 2143 N N . LEU A 1 286 ? -8.600 -2.225 4.059 1.00 97.50 286 LEU A N 1
ATOM 2144 C CA . LEU A 1 286 ? -7.614 -3.038 3.348 1.00 97.50 286 LEU A CA 1
ATOM 2145 C C . LEU A 1 286 ? -7.365 -2.408 1.976 1.00 97.50 286 LEU A C 1
ATOM 2147 O O . LEU A 1 286 ? -8.327 -2.121 1.256 1.00 97.50 286 LEU A O 1
ATOM 2151 N N . GLU A 1 287 ? -6.100 -2.228 1.621 1.00 96.38 287 GLU A N 1
ATOM 2152 C CA . GLU A 1 287 ? -5.671 -1.686 0.332 1.00 96.38 287 GLU A CA 1
ATOM 2153 C C . GLU A 1 287 ? -4.321 -2.291 -0.072 1.00 96.38 287 GLU A C 1
ATOM 2155 O O . GLU A 1 287 ? -3.492 -2.636 0.771 1.00 96.38 287 GLU A O 1
ATOM 2160 N N . ILE A 1 288 ? -4.116 -2.435 -1.377 1.00 97.25 288 ILE A N 1
ATOM 2161 C CA . ILE A 1 288 ? -2.833 -2.775 -1.993 1.00 97.25 288 ILE A CA 1
ATOM 2162 C C . ILE A 1 288 ? -2.498 -1.721 -3.045 1.00 97.25 288 ILE A C 1
ATOM 2164 O O . ILE A 1 288 ? -3.355 -1.368 -3.866 1.00 97.25 288 ILE A O 1
ATOM 2168 N N . VAL A 1 289 ? -1.245 -1.265 -3.028 1.00 96.94 289 VAL A N 1
ATOM 2169 C CA . VAL A 1 289 ? -0.641 -0.379 -4.027 1.00 96.94 289 VAL A CA 1
ATOM 2170 C C . VAL A 1 289 ? 0.517 -1.109 -4.695 1.00 96.94 289 VAL A C 1
ATOM 2172 O O . VAL A 1 289 ? 1.462 -1.508 -4.020 1.00 96.94 289 VAL A O 1
ATOM 2175 N N . SER A 1 290 ? 0.477 -1.247 -6.014 1.00 96.81 290 SER A N 1
ATOM 2176 C CA . SER A 1 290 ? 1.523 -1.868 -6.829 1.00 96.81 290 SER A CA 1
ATOM 2177 C C . SER A 1 290 ? 2.178 -0.821 -7.708 1.00 96.81 290 SER A C 1
ATOM 2179 O O . SER A 1 290 ? 1.498 -0.180 -8.500 1.00 96.81 290 SER A O 1
ATOM 2181 N N . ARG A 1 291 ? 3.491 -0.642 -7.568 1.00 95.25 291 ARG A N 1
ATOM 2182 C CA . ARG A 1 291 ? 4.262 0.342 -8.341 1.00 95.25 291 ARG A CA 1
ATOM 2183 C C . ARG A 1 291 ? 5.075 -0.317 -9.441 1.00 95.25 291 ARG A C 1
ATOM 2185 O O . ARG A 1 291 ? 5.461 -1.482 -9.307 1.00 95.25 291 ARG A O 1
ATOM 2192 N N . GLY A 1 292 ? 5.408 0.455 -10.467 1.00 94.69 292 GLY A N 1
ATOM 2193 C CA . GLY A 1 292 ? 6.239 0.004 -11.572 1.00 94.69 292 GLY A CA 1
ATOM 2194 C C . GLY A 1 292 ? 5.571 -1.092 -12.402 1.00 94.69 292 GLY A C 1
ATOM 2195 O O . GLY A 1 292 ? 6.261 -2.001 -12.859 1.00 94.69 292 GLY A O 1
ATOM 2196 N N . THR A 1 293 ? 4.240 -1.071 -12.512 1.00 96.62 293 THR A N 1
ATOM 2197 C CA . THR A 1 293 ? 3.494 -2.056 -13.308 1.00 96.62 293 THR A CA 1
ATOM 2198 C C . THR A 1 293 ? 3.475 -1.638 -14.772 1.00 96.62 293 THR A C 1
ATOM 2200 O O . THR A 1 293 ? 3.417 -0.448 -15.067 1.00 96.62 293 THR A O 1
ATOM 2203 N N . LEU A 1 294 ? 3.537 -2.609 -15.683 1.00 97.75 294 LEU A N 1
ATOM 2204 C CA . LEU A 1 294 ? 3.512 -2.368 -17.123 1.00 97.75 294 LEU A CA 1
ATOM 2205 C C . LEU A 1 294 ? 2.244 -2.997 -17.718 1.00 97.75 294 LEU A C 1
ATOM 2207 O O . LEU A 1 294 ? 2.074 -4.216 -17.588 1.00 97.75 294 LEU A O 1
ATOM 2211 N N . PRO A 1 295 ? 1.358 -2.211 -18.357 1.00 97.88 295 PRO A N 1
ATOM 2212 C CA . PRO A 1 295 ? 0.247 -2.758 -19.129 1.00 97.88 295 PRO A CA 1
ATOM 2213 C C . PRO A 1 295 ? 0.748 -3.730 -20.195 1.00 97.88 295 PRO A C 1
ATOM 2215 O O . PRO A 1 295 ? 1.712 -3.427 -20.906 1.00 97.88 295 PRO A O 1
ATOM 2218 N N . ALA A 1 296 ? 0.090 -4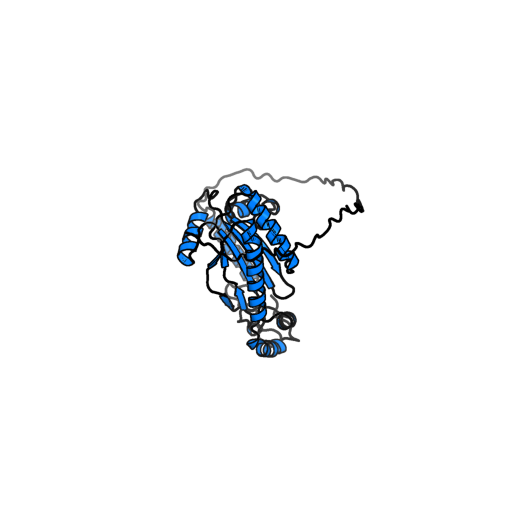.883 -20.342 1.00 97.69 296 ALA A N 1
ATOM 2219 C CA . ALA A 1 296 ? 0.518 -5.903 -21.307 1.00 97.69 296 ALA A CA 1
ATOM 2220 C C . ALA A 1 296 ? 0.600 -5.357 -22.747 1.00 97.69 296 ALA A C 1
ATOM 2222 O O . ALA A 1 296 ? 1.459 -5.750 -23.535 1.00 97.69 296 ALA A O 1
ATOM 2223 N N . GLU A 1 297 ? -0.274 -4.410 -23.091 1.00 98.00 297 GLU A N 1
ATOM 2224 C CA . GLU A 1 297 ? -0.302 -3.762 -24.404 1.00 98.00 297 GLU A CA 1
ATOM 2225 C C . GLU A 1 297 ? 0.901 -2.847 -24.688 1.00 98.00 297 GLU A C 1
ATOM 2227 O O . GLU A 1 297 ? 1.208 -2.598 -25.855 1.00 98.00 297 GLU A O 1
ATOM 2232 N N . LEU A 1 298 ? 1.613 -2.390 -23.651 1.00 98.12 298 LEU A N 1
ATOM 2233 C CA . LEU A 1 298 ? 2.783 -1.514 -23.769 1.00 98.12 298 LEU A CA 1
ATOM 2234 C C . LEU A 1 298 ? 4.116 -2.275 -23.731 1.00 98.12 298 LEU A C 1
ATOM 2236 O O . LEU A 1 298 ? 5.171 -1.659 -23.874 1.00 98.12 298 LEU A O 1
ATOM 2240 N N . GLU A 1 299 ? 4.101 -3.603 -23.584 1.00 97.88 299 GLU A N 1
ATOM 2241 C CA . GLU A 1 299 ? 5.316 -4.418 -23.443 1.00 97.88 299 GLU A CA 1
ATOM 2242 C C . GLU A 1 299 ? 6.296 -4.245 -24.617 1.00 97.88 299 GLU A C 1
ATOM 2244 O O . GLU A 1 299 ? 7.502 -4.056 -24.422 1.00 97.88 299 GLU A O 1
ATOM 2249 N N . ASP A 1 300 ? 5.784 -4.269 -25.850 1.00 98.19 300 ASP A N 1
ATOM 2250 C CA . ASP A 1 300 ? 6.610 -4.118 -27.051 1.00 98.19 300 ASP A CA 1
ATOM 2251 C C . ASP A 1 300 ? 7.172 -2.699 -27.200 1.00 98.19 300 ASP A C 1
ATOM 2253 O O . ASP A 1 300 ? 8.332 -2.540 -27.594 1.00 98.19 300 ASP A O 1
ATOM 2257 N N . GLU A 1 301 ? 6.392 -1.672 -26.846 1.00 97.88 301 GLU A N 1
ATOM 2258 C CA . GLU A 1 301 ? 6.873 -0.288 -26.843 1.00 97.88 301 GLU A CA 1
ATOM 2259 C C . GLU A 1 301 ? 7.963 -0.099 -25.786 1.00 97.88 301 GLU A C 1
ATOM 2261 O O . GLU A 1 301 ? 9.030 0.447 -26.085 1.00 97.88 301 GLU A O 1
ATOM 2266 N N . PHE A 1 302 ? 7.725 -0.593 -24.569 1.00 98.00 302 PHE A N 1
ATOM 2267 C CA . PHE A 1 302 ? 8.686 -0.538 -23.477 1.00 98.00 302 PHE A CA 1
ATOM 2268 C C . PHE A 1 302 ? 10.012 -1.171 -23.895 1.00 98.00 302 PHE A C 1
ATOM 2270 O O . PHE A 1 302 ? 11.071 -0.555 -23.762 1.00 98.00 302 PHE A O 1
ATOM 2277 N N . ARG A 1 303 ? 9.955 -2.371 -24.479 1.00 97.62 303 ARG A N 1
ATOM 2278 C CA . ARG A 1 303 ? 11.128 -3.095 -24.974 1.00 97.62 303 ARG A CA 1
ATOM 2279 C C . ARG A 1 303 ? 11.874 -2.329 -26.068 1.00 97.62 303 ARG A C 1
ATOM 2281 O O . ARG A 1 303 ? 13.103 -2.299 -26.040 1.00 97.62 303 ARG A O 1
ATOM 2288 N N . ASP A 1 304 ? 11.178 -1.725 -27.033 1.00 96.75 304 ASP A N 1
ATOM 2289 C CA . ASP A 1 304 ? 11.828 -0.928 -28.086 1.00 96.75 304 ASP A CA 1
ATOM 2290 C C . ASP A 1 304 ? 12.513 0.324 -27.526 1.00 96.75 304 ASP A C 1
ATOM 2292 O O . ASP A 1 304 ? 13.655 0.632 -27.880 1.00 96.75 304 ASP A O 1
ATOM 2296 N N . ARG A 1 305 ? 11.836 1.036 -26.619 1.00 96.19 305 ARG A N 1
ATOM 2297 C CA . ARG A 1 305 ? 12.372 2.253 -26.001 1.00 96.19 305 ARG A CA 1
ATOM 2298 C C . ARG A 1 305 ? 13.554 1.943 -25.082 1.00 96.19 305 ARG A C 1
ATOM 2300 O O . ARG A 1 305 ? 14.556 2.650 -25.162 1.00 96.19 305 ARG A O 1
ATOM 2307 N N . ALA A 1 306 ? 13.480 0.876 -24.285 1.00 96.19 306 ALA A N 1
ATOM 2308 C CA . ALA A 1 306 ? 14.521 0.491 -23.330 1.00 96.19 306 ALA A CA 1
ATOM 2309 C C . ALA A 1 306 ? 15.840 0.106 -24.020 1.00 96.19 306 ALA A C 1
ATOM 2311 O O . ALA A 1 306 ? 16.900 0.551 -23.587 1.00 96.19 306 ALA A O 1
ATOM 2312 N N . ARG A 1 307 ? 15.783 -0.589 -25.168 1.00 95.06 307 ARG A N 1
ATOM 2313 C CA . ARG A 1 307 ? 16.970 -1.003 -25.950 1.00 95.06 307 ARG A CA 1
ATOM 2314 C C . ARG A 1 307 ? 17.915 0.132 -26.337 1.00 95.06 307 ARG A C 1
ATOM 2316 O O . ARG A 1 307 ? 19.081 -0.100 -26.641 1.00 95.06 307 ARG A O 1
ATOM 2323 N N . ARG A 1 308 ? 17.425 1.373 -26.368 1.00 93.50 308 ARG A N 1
ATOM 2324 C CA . ARG A 1 308 ? 18.241 2.558 -26.683 1.00 93.50 308 ARG A CA 1
ATOM 2325 C C . ARG A 1 308 ? 19.253 2.877 -25.573 1.00 93.50 308 ARG A C 1
ATOM 2327 O O . ARG A 1 308 ? 20.196 3.627 -25.827 1.00 93.50 308 ARG A O 1
ATOM 2334 N N . TYR A 1 309 ? 19.066 2.289 -24.391 1.00 94.25 309 TYR A N 1
ATOM 2335 C CA . TYR A 1 309 ? 19.806 2.568 -23.165 1.00 94.25 309 TYR A CA 1
ATOM 2336 C C . TYR A 1 309 ? 20.641 1.379 -22.653 1.00 94.25 309 TYR A C 1
ATOM 2338 O O . TYR A 1 309 ? 21.460 1.598 -21.770 1.00 94.25 309 TYR A O 1
ATOM 2346 N N . ASP A 1 310 ? 20.497 0.165 -23.210 1.00 88.12 310 ASP A N 1
ATOM 2347 C CA . ASP A 1 310 ? 21.117 -1.081 -22.696 1.00 88.12 310 ASP A CA 1
ATOM 2348 C C . ASP A 1 310 ? 22.643 -0.993 -22.470 1.00 88.12 310 ASP A C 1
ATOM 2350 O O . ASP A 1 310 ? 23.166 -1.595 -21.535 1.00 88.12 310 ASP A O 1
ATOM 2354 N N . ASP A 1 311 ? 23.349 -0.206 -23.289 1.00 87.69 311 ASP A N 1
ATOM 2355 C CA . ASP A 1 311 ? 24.807 -0.017 -23.230 1.00 87.69 311 ASP A CA 1
ATOM 2356 C C . ASP A 1 311 ? 25.213 1.430 -22.873 1.00 87.69 311 ASP A C 1
ATOM 2358 O O . ASP A 1 311 ? 26.290 1.895 -23.260 1.00 87.69 311 ASP A O 1
ATOM 2362 N N . ARG A 1 312 ? 24.328 2.194 -22.219 1.00 91.06 312 ARG A N 1
ATOM 2363 C CA . ARG A 1 312 ? 24.528 3.621 -21.905 1.00 91.06 312 ARG A CA 1
ATOM 2364 C C . ARG A 1 312 ? 24.635 3.849 -20.407 1.00 91.06 312 ARG A C 1
ATOM 2366 O O . ARG A 1 312 ? 23.933 3.210 -19.628 1.00 91.06 312 ARG A O 1
ATOM 2373 N N . GLU A 1 313 ? 25.467 4.804 -20.006 1.00 90.19 313 GLU A N 1
ATOM 2374 C CA . GLU A 1 313 ? 25.585 5.197 -18.607 1.00 90.19 313 GLU A CA 1
ATOM 2375 C C . GLU A 1 313 ? 24.610 6.345 -18.290 1.00 90.19 313 GLU A C 1
ATOM 2377 O O . GLU A 1 313 ? 24.572 7.345 -19.025 1.00 90.19 313 GLU A O 1
ATOM 2382 N N . PRO A 1 314 ? 23.785 6.223 -17.231 1.00 91.00 314 PRO A N 1
ATOM 2383 C CA . PRO A 1 314 ? 22.904 7.305 -16.823 1.00 91.00 314 PRO A CA 1
ATOM 2384 C C . PRO A 1 314 ? 23.700 8.528 -16.372 1.00 91.00 314 PRO A C 1
ATOM 2386 O O . PRO A 1 314 ? 24.828 8.390 -15.894 1.00 91.00 314 PRO A O 1
ATOM 2389 N N . PRO A 1 315 ? 23.132 9.735 -16.516 1.00 88.06 315 PRO A N 1
ATOM 2390 C CA . PRO A 1 315 ? 23.750 10.934 -15.978 1.00 88.06 315 PRO A CA 1
ATOM 2391 C C . PRO A 1 315 ? 23.929 10.784 -14.463 1.00 88.06 315 PRO A C 1
ATOM 2393 O O . PRO A 1 315 ? 23.126 10.134 -13.786 1.00 88.06 315 PRO A O 1
ATOM 2396 N N . ALA A 1 316 ? 25.016 11.358 -13.948 1.00 76.00 316 ALA A N 1
ATOM 2397 C CA . ALA A 1 316 ? 25.302 1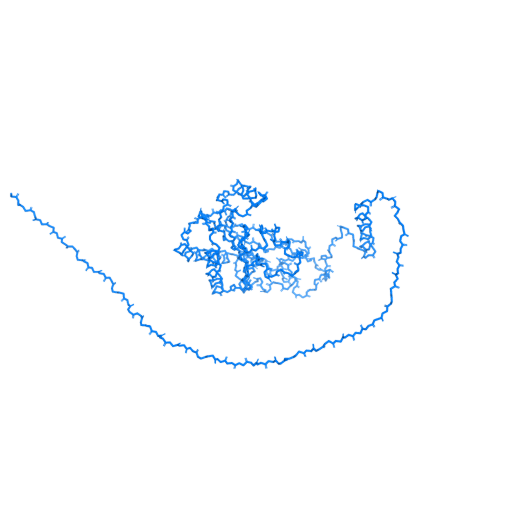1.327 -12.522 1.00 76.00 316 ALA A CA 1
ATOM 2398 C C . ALA A 1 316 ? 24.189 12.052 -11.737 1.00 76.00 316 ALA A C 1
ATOM 2400 O O . ALA A 1 316 ? 23.713 13.086 -12.215 1.00 76.00 316 ALA A O 1
ATOM 2401 N N . PRO A 1 317 ? 23.781 11.514 -10.573 1.00 58.50 317 PRO A N 1
ATOM 2402 C CA . PRO A 1 317 ? 22.799 12.149 -9.700 1.00 58.50 317 PRO A CA 1
ATOM 2403 C C . PRO A 1 317 ? 23.307 13.463 -9.099 1.00 58.50 317 PRO A C 1
ATOM 2405 O O . PRO A 1 317 ? 24.545 13.622 -8.957 1.00 58.50 317 PRO A O 1
#

Foldseek 3Di:
DDDDDDDDDDDDDPDDDDDDDDDDDDDDDDDDDDDDDDDDDDDDDDDDDDDDDDDDDDPCPPVVVVVVVVVVVVVVCVVVVNDPPPQAPQDFPRDGVLLQQFAEPPCLVVQLPFDAPVVVLVLVVVLVVVLCVQCCVVPVWDKDWWDDAWDWAWDGHPNGHTHLWIKTKGTKIKTQDADQDLVVVVVSLVVVVVSCVVVQWDPWDWPLQLVPQDDDVSLVVSCVVFVDSHSNLGQKIWTWIAHDPRFGKIKIKIFGHCPNNPPCVLVVVLVVCCVVINHDSGIIIIMMMTTRHHHPVCSVVSVVSNVVPPPTDGRDD

Organism: NCBI:txid150121